Protein AF-A0A934FTD9-F1 (afdb_monomer_lite)

Secondary structure (DSSP, 8-state):
-HHHHHHHTTTSSTT-EEEEETTS--EEEEEEEEEEETTTTEEEEEEEE-SSSS--EEEEEEEEEEETTEEEEEEEE--TT-----SSS-EEEEEPPHHHHHHHHHHHHHHHHHHHSPPPPEEEEEE-HHHHHHHHTTS-EEE--EEEEETTEEETTSTTTS--SSS----EEESSSEEEEEESS-EEEEEEEEEE-SS----EEEEETTTEEEEES---TT-EEEEEEEEEEEE--EEEEESS-EEEEEEEEE-

Sequence (255 aa):
MARLRAALAVVTGEHGAIVERDRETAFGLLITATALDVEARLARGTGVDLRALPLPDVAVEFAADDRGGRTVLVMTRMPAGARTVLGEGGVTVRALERDERAAIDRVVARARELQAAAPMRCELELLDALARRAREEAASLVAIVGLVTLGDRSFPQGRGILATRDGETPTTNWTRDVLLVRPNDPVLARGLWLRGGKVANGPLEVVVNGVHRVSIDAIPAGGAAVVTWASPIDVIEIALATRAGASTQGLFLVK

Radius of gyration: 21.0 Å; chains: 1; bounding box: 46×32×63 Å

Foldseek 3Di:
DVQLCVVCCQQQPPLGKWKDFPDDDQTAKTRDHWDADPPQSKIWDWIWGSNDPPTDIDIWMWHFDQDPNDTDIFTPDDPPPDDGDDDDHGMDIGRDDPVRSVVVVVVNVQLVVVVPDAAFDKDKDAWAQVRQVVCVVVFQWAAAFAWKDKPPDIDHRCDQDADDPDDDQDKDKDAQTKIKGFHPFFDWFFWKKWFFAQQKFAWKWKDFSNHHIDIDRIHHGRIMMIMGGPHIDGTGMIIIGDHGMGITSHMTGTD

pLDDT: mean 77.72, std 15.18, range [31.67, 96.0]

Structure (mmCIF, N/CA/C/O backbone):
data_AF-A0A934FTD9-F1
#
_entry.id   AF-A0A934FTD9-F1
#
loop_
_atom_site.group_PDB
_atom_site.id
_atom_site.type_symbol
_atom_site.label_atom_id
_atom_site.label_alt_id
_atom_site.label_comp_id
_atom_site.label_asym_id
_atom_site.label_entity_id
_atom_site.label_seq_id
_atom_site.pdbx_PDB_ins_code
_atom_site.Cartn_x
_atom_site.Cartn_y
_atom_site.Cartn_z
_atom_site.occupancy
_atom_site.B_iso_or_equiv
_atom_site.auth_seq_id
_atom_site.auth_comp_id
_atom_site.auth_asym_id
_atom_site.auth_atom_id
_atom_site.pdbx_PDB_model_num
ATOM 1 N N . MET A 1 1 ? -15.495 0.242 38.584 1.00 62.62 1 MET A N 1
ATOM 2 C CA . MET A 1 1 ? -16.362 0.610 37.439 1.00 62.62 1 MET A CA 1
ATOM 3 C C . MET A 1 1 ? -15.923 1.893 36.738 1.00 62.62 1 MET A C 1
ATOM 5 O O . MET A 1 1 ? -15.624 1.814 35.557 1.00 62.62 1 MET A O 1
ATOM 9 N N . ALA A 1 2 ? -15.807 3.041 37.422 1.00 69.75 2 ALA A N 1
ATOM 10 C CA . ALA A 1 2 ? -15.409 4.309 36.783 1.00 69.75 2 ALA A CA 1
ATOM 11 C C . ALA A 1 2 ? -14.041 4.257 36.065 1.00 69.75 2 ALA A C 1
ATOM 13 O O . ALA A 1 2 ? -13.943 4.663 34.913 1.00 69.75 2 ALA A O 1
ATOM 14 N N . ARG A 1 3 ? -13.012 3.670 36.700 1.00 67.19 3 ARG A N 1
ATOM 15 C CA . ARG A 1 3 ? -11.669 3.505 36.101 1.00 67.19 3 ARG A CA 1
ATOM 16 C C . ARG A 1 3 ? -11.670 2.656 34.819 1.00 67.19 3 ARG A C 1
ATOM 18 O O . ARG A 1 3 ? -11.026 3.017 33.847 1.00 67.19 3 ARG A O 1
ATOM 25 N N . LEU A 1 4 ? -12.451 1.572 34.798 1.00 65.00 4 LEU A N 1
ATOM 26 C CA . LEU A 1 4 ? -12.573 0.673 33.641 1.00 65.00 4 LEU A CA 1
ATOM 27 C C . LEU A 1 4 ? -13.301 1.344 32.466 1.00 65.00 4 LEU A C 1
ATOM 29 O O . LEU A 1 4 ? -12.876 1.209 31.324 1.00 65.00 4 LEU A O 1
ATOM 33 N N . ARG A 1 5 ? -14.359 2.121 32.745 1.00 70.38 5 ARG A N 1
ATOM 34 C CA . ARG A 1 5 ? -15.029 2.940 31.721 1.00 70.38 5 ARG A CA 1
ATOM 35 C C . ARG A 1 5 ? -14.098 4.005 31.148 1.00 70.38 5 ARG A C 1
ATOM 37 O O . ARG A 1 5 ? -14.081 4.190 29.941 1.00 70.38 5 ARG A O 1
ATOM 44 N N . ALA A 1 6 ? -13.310 4.664 31.998 1.00 72.75 6 ALA A N 1
ATOM 45 C CA . ALA A 1 6 ? -12.344 5.668 31.559 1.00 72.75 6 ALA A CA 1
ATOM 46 C C . ALA A 1 6 ? -11.268 5.077 30.632 1.00 72.75 6 ALA A C 1
ATOM 48 O O . ALA A 1 6 ? -10.884 5.724 29.667 1.00 72.75 6 ALA A O 1
ATOM 49 N N . ALA A 1 7 ? -10.826 3.838 30.874 1.00 70.38 7 ALA A N 1
ATOM 50 C CA . ALA A 1 7 ? -9.878 3.170 29.985 1.00 70.38 7 ALA A CA 1
ATOM 51 C C . ALA A 1 7 ? -10.488 2.820 28.619 1.00 70.38 7 ALA A C 1
ATOM 53 O O . ALA A 1 7 ? -9.848 3.035 27.597 1.00 70.38 7 ALA A O 1
ATOM 54 N N . LEU A 1 8 ? -11.730 2.324 28.578 1.00 74.75 8 LEU A N 1
ATOM 55 C CA . LEU A 1 8 ? -12.406 1.977 27.317 1.00 74.75 8 LEU A CA 1
ATOM 56 C C . LEU A 1 8 ? -12.908 3.206 26.542 1.00 74.75 8 LEU A C 1
ATOM 58 O O . LEU A 1 8 ? -13.140 3.102 25.340 1.00 74.75 8 LEU A O 1
ATOM 62 N N . ALA A 1 9 ? -12.997 4.374 27.188 1.00 77.00 9 ALA A N 1
ATOM 63 C CA . ALA A 1 9 ? -13.435 5.624 26.564 1.00 77.00 9 ALA A CA 1
ATOM 64 C C . ALA A 1 9 ? -12.616 6.003 25.320 1.00 77.00 9 ALA A C 1
ATOM 66 O O . ALA A 1 9 ? -13.158 6.621 24.408 1.00 77.00 9 ALA A O 1
ATOM 67 N N . VAL A 1 10 ? -11.338 5.602 25.256 1.00 78.62 10 VAL A N 1
ATOM 68 C CA . VAL A 1 10 ? -10.475 5.879 24.099 1.00 78.62 10 VAL A CA 1
ATOM 69 C C . VAL A 1 10 ? -10.994 5.215 22.821 1.00 78.62 10 VAL A C 1
ATOM 71 O O . VAL A 1 10 ? -10.953 5.841 21.773 1.00 78.62 10 VAL A O 1
ATOM 74 N N . VAL A 1 11 ? -11.531 3.989 22.896 1.00 80.12 11 VAL A N 1
ATOM 75 C CA . VAL A 1 11 ? -12.017 3.240 21.718 1.00 80.12 11 VAL A CA 1
ATOM 76 C C . VAL A 1 11 ? -13.515 3.404 21.468 1.00 80.12 11 VAL A C 1
ATOM 78 O O . VAL A 1 11 ? -13.977 3.110 20.366 1.00 80.12 11 VAL A O 1
ATOM 81 N N . THR A 1 12 ? -14.271 3.877 22.465 1.00 79.94 12 THR A N 1
ATOM 82 C CA . THR A 1 12 ? -15.717 4.153 22.366 1.00 79.94 12 THR A CA 1
ATOM 83 C C . THR A 1 12 ? -16.029 5.626 22.083 1.00 79.94 12 THR A C 1
ATOM 85 O O . THR A 1 12 ? -17.189 6.027 22.156 1.00 79.94 12 THR A O 1
ATOM 88 N N . GLY A 1 13 ? -15.010 6.456 21.846 1.00 79.31 13 GLY A N 1
ATOM 89 C CA . GLY A 1 13 ? -15.176 7.875 21.538 1.00 79.31 13 GLY A CA 1
ATOM 90 C C . GLY A 1 13 ? -15.863 8.108 20.189 1.00 79.31 13 GLY A C 1
ATOM 91 O O . GLY A 1 13 ? -15.762 7.290 19.277 1.00 79.31 13 GLY A O 1
ATOM 92 N N . GLU A 1 14 ? -16.530 9.256 20.048 1.00 82.12 14 GLU A N 1
ATOM 93 C CA . GLU A 1 14 ? -17.319 9.622 18.858 1.00 82.12 14 GLU A CA 1
ATOM 94 C C . GLU A 1 14 ? -16.496 9.622 17.558 1.00 82.12 14 GLU A C 1
ATOM 96 O O . GLU A 1 14 ? -16.993 9.260 16.493 1.00 82.12 14 GLU A O 1
ATOM 101 N N . HIS A 1 15 ? -15.220 9.997 17.636 1.00 83.06 15 HIS A N 1
ATOM 102 C CA . HIS A 1 15 ? -14.332 10.103 16.475 1.00 83.06 15 HIS A CA 1
ATOM 103 C C . HIS A 1 15 ? -13.542 8.816 16.193 1.00 83.06 15 HIS A C 1
ATOM 105 O O . HIS A 1 15 ? -12.810 8.742 15.204 1.00 83.06 15 HIS A O 1
ATOM 111 N N . GLY A 1 16 ? -13.735 7.771 17.004 1.00 84.00 16 GLY A N 1
ATOM 112 C CA . GLY A 1 16 ? -12.982 6.524 16.918 1.00 84.00 16 GLY A CA 1
ATOM 113 C C . GLY A 1 16 ? -11.556 6.643 17.461 1.00 84.00 16 GLY A C 1
ATOM 114 O O . GLY A 1 16 ? -11.190 7.603 18.143 1.00 84.00 16 GLY A O 1
ATOM 115 N N . ALA A 1 17 ? -10.746 5.633 17.164 1.00 83.94 17 ALA A N 1
ATOM 116 C CA . ALA A 1 17 ? -9.375 5.531 17.650 1.00 83.94 17 ALA A CA 1
ATOM 117 C C . ALA A 1 17 ? -8.463 4.876 16.621 1.00 83.94 17 ALA A C 1
ATOM 119 O O . ALA A 1 17 ? -8.925 4.217 15.693 1.00 83.94 17 ALA A O 1
ATOM 120 N N . ILE A 1 18 ? -7.160 5.025 16.810 1.00 82.50 18 ILE A N 1
ATOM 121 C CA . ILE A 1 18 ? -6.145 4.383 15.990 1.00 82.50 18 ILE A CA 1
ATOM 122 C C . ILE A 1 18 ? -5.200 3.553 16.847 1.00 82.50 18 ILE A C 1
ATOM 124 O O . ILE A 1 18 ? -4.872 3.925 17.975 1.00 82.50 18 ILE A O 1
ATOM 128 N N . VAL A 1 19 ? -4.784 2.411 16.307 1.00 79.06 19 VAL A N 1
ATOM 129 C CA . VAL A 1 19 ? -3.729 1.574 16.875 1.00 79.06 19 VAL A CA 1
ATOM 130 C C . VAL A 1 19 ? -2.447 1.801 16.081 1.00 79.06 19 VAL A C 1
ATOM 132 O O . VAL A 1 19 ? -2.404 1.566 14.870 1.00 79.06 19 VAL A O 1
ATOM 135 N N . GLU A 1 20 ? -1.405 2.238 16.778 1.00 73.00 20 GLU A N 1
ATOM 136 C CA . GLU A 1 20 ? -0.080 2.566 16.246 1.00 73.00 20 GLU A CA 1
ATOM 137 C C . GLU A 1 20 ? 0.974 1.661 16.903 1.00 73.00 20 GLU A C 1
ATOM 139 O O . GLU A 1 20 ? 0.867 1.351 18.088 1.00 73.00 20 GLU A O 1
ATOM 144 N N . ARG A 1 21 ? 2.006 1.236 16.163 1.00 63.03 21 ARG A N 1
ATOM 145 C CA . ARG A 1 21 ? 3.180 0.526 16.710 1.00 63.03 21 ARG A CA 1
ATOM 146 C C . ARG A 1 21 ? 4.380 1.484 16.721 1.00 63.03 21 ARG A C 1
ATOM 148 O O . ARG A 1 21 ? 4.505 2.278 15.798 1.00 63.03 21 ARG A O 1
ATOM 155 N N . ASP A 1 22 ? 5.199 1.429 17.772 1.00 52.28 22 ASP A N 1
ATOM 156 C CA . ASP A 1 22 ? 6.232 2.392 18.186 1.00 52.28 22 ASP A CA 1
ATOM 157 C C . ASP A 1 22 ? 6.820 3.281 17.068 1.00 52.28 22 ASP A C 1
ATOM 159 O O . ASP A 1 22 ? 7.492 2.821 16.150 1.00 52.28 22 ASP A O 1
ATOM 163 N N . ARG A 1 23 ? 6.608 4.592 17.251 1.00 42.78 23 ARG A N 1
ATOM 164 C CA . ARG A 1 23 ? 7.376 5.763 16.777 1.00 42.78 23 ARG A CA 1
ATOM 165 C C . ARG A 1 23 ? 7.587 6.035 15.286 1.00 42.78 23 ARG A C 1
ATOM 167 O O . ARG A 1 23 ? 8.107 7.105 14.985 1.00 42.78 23 ARG A O 1
ATOM 174 N N . GLU A 1 24 ? 7.118 5.212 14.360 1.00 43.06 24 GLU A N 1
ATOM 175 C CA . GLU A 1 24 ? 7.257 5.520 12.929 1.00 43.06 24 GLU A CA 1
ATOM 176 C C . GLU A 1 24 ? 5.967 5.250 12.155 1.00 43.06 24 GLU A C 1
ATOM 178 O O . GLU A 1 24 ? 5.837 4.197 11.543 1.00 43.06 24 GLU A O 1
ATOM 183 N N . THR A 1 25 ? 5.018 6.200 12.226 1.00 43.88 25 THR A N 1
ATOM 184 C CA . THR A 1 25 ? 3.995 6.583 11.210 1.00 43.88 25 THR A CA 1
ATOM 185 C C . THR A 1 25 ? 3.244 5.499 10.411 1.00 43.88 25 THR A C 1
ATOM 187 O O . THR A 1 25 ? 2.525 5.814 9.463 1.00 43.88 25 THR A O 1
ATOM 190 N N . ALA A 1 26 ? 3.334 4.226 10.777 1.00 49.72 26 ALA A N 1
ATOM 191 C CA . ALA A 1 26 ? 2.621 3.134 10.145 1.00 49.72 26 ALA A CA 1
ATOM 192 C C . ALA A 1 26 ? 1.280 2.973 10.858 1.00 49.72 26 ALA A C 1
ATOM 194 O O . ALA A 1 26 ? 1.178 2.319 11.899 1.00 49.72 26 ALA A O 1
ATOM 195 N N . PHE A 1 27 ? 0.248 3.604 10.304 1.00 56.47 27 PHE A N 1
ATOM 196 C CA . PHE A 1 27 ? -1.124 3.402 10.748 1.00 56.47 27 PHE A CA 1
ATOM 197 C C . PHE A 1 27 ? -1.461 1.905 10.720 1.00 56.47 27 PHE A C 1
ATOM 199 O O . PHE A 1 27 ? -1.413 1.266 9.667 1.00 56.47 27 PHE A O 1
ATOM 206 N N . GLY A 1 28 ? -1.754 1.337 11.892 1.00 72.25 28 GLY A N 1
ATOM 207 C CA . GLY A 1 28 ? -2.013 -0.091 12.038 1.00 72.25 28 GLY A CA 1
ATOM 208 C C . GLY A 1 28 ? -3.479 -0.422 11.804 1.00 72.25 28 GLY A C 1
ATOM 209 O O . GLY A 1 28 ? -3.826 -1.197 10.919 1.00 72.25 28 GLY A O 1
ATOM 210 N N . LEU A 1 29 ? -4.356 0.171 12.607 1.00 80.25 29 LEU A N 1
ATOM 211 C CA . LEU A 1 29 ? -5.776 -0.162 12.610 1.00 80.25 29 LEU A CA 1
ATOM 212 C C . LEU A 1 29 ? -6.598 1.061 13.001 1.00 80.25 29 LEU A C 1
ATOM 214 O O . LEU A 1 29 ? -6.423 1.589 14.098 1.00 80.25 29 LEU A O 1
ATOM 218 N N . LEU A 1 30 ? -7.506 1.480 12.122 1.00 86.56 30 LEU A N 1
ATOM 219 C CA . LEU A 1 30 ? -8.531 2.471 12.439 1.00 86.56 30 LEU A CA 1
ATOM 220 C C . LEU A 1 30 ? -9.723 1.767 13.084 1.00 86.56 30 LEU A C 1
ATOM 222 O O . LEU A 1 30 ? -10.347 0.916 12.464 1.00 86.56 30 LEU A O 1
ATOM 226 N N . ILE A 1 31 ? -10.079 2.147 14.300 1.00 86.56 31 ILE A N 1
ATOM 227 C CA . ILE A 1 31 ? -11.266 1.678 15.011 1.00 86.56 31 ILE A CA 1
ATOM 228 C C . ILE A 1 31 ? -12.416 2.622 14.658 1.00 86.56 31 ILE A C 1
ATOM 230 O O . ILE A 1 31 ? -12.380 3.805 14.998 1.00 86.56 31 ILE A O 1
ATOM 234 N N . THR A 1 32 ? -13.427 2.108 13.956 1.00 79.62 32 THR A N 1
ATOM 235 C CA . THR A 1 32 ? -14.502 2.927 13.374 1.00 79.62 32 THR A CA 1
ATOM 236 C C . THR A 1 32 ? -15.758 2.957 14.229 1.00 79.62 32 THR A C 1
ATOM 238 O O . THR A 1 32 ? -16.445 3.976 14.251 1.00 79.62 32 THR A O 1
ATOM 241 N N . ALA A 1 33 ? -16.049 1.865 14.936 1.00 76.50 33 ALA A N 1
ATOM 242 C CA . ALA A 1 33 ? -17.198 1.757 15.823 1.00 76.50 33 ALA A CA 1
ATOM 243 C C . ALA A 1 33 ? -16.923 0.726 16.917 1.00 76.50 33 ALA A C 1
ATOM 245 O O . ALA A 1 33 ? -16.455 -0.372 16.619 1.00 76.50 33 ALA A O 1
ATOM 246 N N . THR A 1 34 ? -17.260 1.045 18.167 1.00 79.00 34 THR A N 1
ATOM 247 C CA . THR A 1 34 ? -17.294 0.065 19.257 1.00 79.00 34 THR A CA 1
ATOM 248 C C . THR A 1 34 ? -18.484 0.311 20.181 1.00 79.00 34 THR A C 1
ATOM 250 O O . THR A 1 34 ? -18.904 1.446 20.397 1.00 79.00 34 THR A O 1
ATOM 253 N N . ALA A 1 35 ? -19.035 -0.769 20.728 1.00 84.00 35 ALA A N 1
ATOM 254 C CA . ALA A 1 35 ? -20.062 -0.756 21.757 1.00 84.00 35 ALA A CA 1
ATOM 255 C C . ALA A 1 35 ? -19.481 -1.297 23.067 1.00 84.00 35 ALA A C 1
ATOM 257 O O . ALA A 1 35 ? -18.757 -2.296 23.069 1.00 84.00 35 ALA A O 1
ATOM 258 N N . LEU A 1 36 ? -19.809 -0.632 24.176 1.00 82.25 36 LEU A N 1
ATOM 259 C CA . LEU A 1 36 ? -19.355 -1.005 25.511 1.00 82.25 36 LEU A CA 1
ATOM 260 C C . LEU A 1 36 ? -20.285 -2.055 26.127 1.00 82.25 36 LEU A C 1
ATOM 262 O O . LEU A 1 36 ? -21.451 -1.779 26.403 1.00 82.25 36 LEU A O 1
ATOM 266 N N . ASP A 1 37 ? -19.731 -3.220 26.430 1.00 82.50 37 ASP A N 1
ATOM 267 C CA . ASP A 1 37 ? -20.336 -4.236 27.280 1.00 82.50 37 ASP A CA 1
ATOM 268 C C . ASP A 1 37 ? -19.842 -4.027 28.718 1.00 82.50 37 ASP A C 1
ATOM 270 O O . ASP A 1 37 ? -18.729 -4.398 29.108 1.00 82.50 37 ASP A O 1
ATOM 274 N N . VAL A 1 38 ? -20.673 -3.346 29.505 1.00 73.06 38 VAL A N 1
ATOM 275 C CA . VAL A 1 38 ? -20.349 -2.942 30.877 1.00 73.06 38 VAL A CA 1
ATOM 276 C C . VAL A 1 38 ? -20.248 -4.150 31.811 1.00 73.06 38 VAL A C 1
ATOM 278 O O . VAL A 1 38 ? -19.438 -4.117 32.740 1.00 73.06 38 VAL A O 1
ATOM 281 N N . GLU A 1 39 ? -21.048 -5.191 31.576 1.00 77.81 39 GLU A N 1
ATOM 282 C CA . GLU A 1 39 ? -21.077 -6.396 32.410 1.00 77.81 39 GLU A CA 1
ATOM 283 C C . GLU A 1 39 ? -19.838 -7.254 32.160 1.00 77.81 39 GLU A C 1
ATOM 285 O O . GLU A 1 39 ? -19.164 -7.655 33.111 1.00 77.81 39 GLU A O 1
ATOM 290 N N . ALA A 1 40 ? -19.468 -7.440 30.889 1.00 75.75 40 ALA A N 1
ATOM 291 C CA . ALA A 1 40 ? -18.278 -8.198 30.513 1.00 75.75 40 ALA A CA 1
ATOM 292 C C . ALA A 1 40 ? -16.967 -7.400 30.642 1.00 75.75 40 ALA A C 1
ATOM 294 O O . ALA A 1 40 ? -15.891 -7.990 30.579 1.00 75.75 40 ALA A O 1
ATOM 295 N N . ARG A 1 41 ? -17.034 -6.073 30.841 1.00 75.94 41 ARG A N 1
ATOM 296 C CA . ARG A 1 41 ? -15.877 -5.147 30.817 1.00 75.94 41 ARG A CA 1
ATOM 297 C C . ARG A 1 41 ? -15.138 -5.160 29.473 1.00 75.94 41 ARG A C 1
ATOM 299 O O . ARG A 1 41 ? -13.909 -5.056 29.428 1.00 75.94 41 ARG A O 1
ATOM 306 N N . LEU A 1 42 ? -15.900 -5.278 28.388 1.00 80.00 42 LEU A N 1
ATOM 307 C CA . LEU A 1 42 ? -15.390 -5.373 27.022 1.00 80.00 42 LEU A CA 1
ATOM 308 C C . LEU A 1 42 ? -15.912 -4.219 26.164 1.00 80.00 42 LEU A C 1
ATOM 310 O O . LEU A 1 42 ? -16.996 -3.700 26.404 1.00 80.00 42 LEU A O 1
ATOM 314 N N . ALA A 1 43 ? -15.175 -3.856 25.121 1.00 81.75 43 ALA A N 1
ATOM 315 C CA . ALA A 1 43 ? -15.685 -3.081 23.998 1.00 81.75 43 ALA A CA 1
ATOM 316 C C . ALA A 1 43 ? -15.520 -3.896 22.713 1.00 81.75 43 ALA A C 1
ATOM 318 O O . ALA A 1 43 ? -14.433 -4.401 22.434 1.00 81.75 43 ALA A O 1
ATOM 319 N N . ARG A 1 44 ? -16.594 -4.039 21.935 1.00 85.25 44 ARG A N 1
ATOM 320 C CA . ARG A 1 44 ? -16.608 -4.813 20.683 1.00 85.25 44 ARG A CA 1
ATOM 321 C C . ARG A 1 44 ? -17.044 -3.948 19.523 1.00 85.25 44 ARG A C 1
ATOM 323 O O . ARG A 1 44 ? -17.935 -3.120 19.682 1.00 85.25 44 ARG A O 1
ATOM 330 N N . GLY A 1 45 ? -16.484 -4.188 18.349 1.00 85.62 45 GLY A N 1
ATOM 331 C CA . GLY A 1 45 ? -16.977 -3.555 17.138 1.00 85.62 45 GLY A CA 1
ATOM 332 C C . GLY A 1 45 ? -16.119 -3.851 15.926 1.00 85.62 45 GLY A C 1
ATOM 333 O O . GLY A 1 45 ? -15.664 -4.982 15.744 1.00 85.62 45 GLY A O 1
ATOM 334 N N . THR A 1 46 ? -15.916 -2.836 15.095 1.00 86.50 46 THR A N 1
ATOM 335 C CA . THR A 1 46 ? -15.231 -2.964 13.810 1.00 86.50 46 THR A CA 1
ATOM 336 C C . THR A 1 46 ? -14.137 -1.923 13.645 1.00 86.50 46 THR A C 1
ATOM 338 O O . THR A 1 46 ? -14.181 -0.830 14.215 1.00 86.50 46 THR A O 1
ATOM 341 N N . GLY A 1 47 ? -13.163 -2.264 12.816 1.00 86.81 47 GLY A N 1
ATOM 342 C CA . GLY A 1 47 ? -12.144 -1.353 12.338 1.00 86.81 47 GLY A CA 1
ATOM 343 C C . GLY A 1 47 ? -11.720 -1.675 10.913 1.00 86.81 47 GLY A C 1
ATOM 344 O O . GLY A 1 47 ? -12.212 -2.622 10.305 1.00 86.81 47 GLY A O 1
ATOM 345 N N . VAL A 1 48 ? -10.790 -0.881 10.400 1.00 85.94 48 VAL A N 1
ATOM 346 C CA . VAL A 1 48 ? -10.190 -1.020 9.075 1.00 85.94 48 VAL A CA 1
ATOM 347 C C . VAL A 1 48 ? -8.689 -1.188 9.252 1.00 85.94 48 VAL A C 1
ATOM 349 O O . VAL A 1 48 ? -8.034 -0.326 9.844 1.00 85.94 48 VAL A O 1
ATOM 352 N N . ASP A 1 49 ? -8.137 -2.295 8.759 1.00 82.25 49 ASP A N 1
ATOM 353 C CA . ASP A 1 49 ? -6.689 -2.500 8.770 1.00 82.25 49 ASP A CA 1
ATOM 354 C C . ASP A 1 49 ? -6.048 -1.609 7.704 1.00 82.25 49 ASP A C 1
ATOM 356 O O . ASP A 1 49 ? -6.317 -1.747 6.511 1.00 82.25 49 ASP A O 1
ATOM 360 N N . LEU A 1 50 ? -5.214 -0.671 8.145 1.00 79.38 50 LEU A N 1
ATOM 361 C CA . LEU A 1 50 ? -4.582 0.304 7.264 1.00 79.38 50 LEU A CA 1
ATOM 362 C C . LEU A 1 50 ? -3.224 -0.186 6.747 1.00 79.38 50 LEU A C 1
ATOM 364 O O . LEU A 1 50 ? -2.561 0.560 6.033 1.00 79.38 50 LEU A O 1
ATOM 368 N N . ARG A 1 51 ? -2.783 -1.412 7.069 1.00 73.06 51 ARG A N 1
ATOM 369 C CA . ARG A 1 51 ? -1.424 -1.924 6.774 1.00 73.06 51 ARG A CA 1
ATOM 370 C C . ARG A 1 51 ? -1.234 -2.538 5.391 1.00 73.06 51 ARG A C 1
ATOM 372 O O . ARG A 1 51 ? -0.090 -2.698 4.979 1.00 73.06 51 ARG A O 1
ATOM 379 N N . ALA A 1 52 ? -2.309 -2.839 4.670 1.00 67.19 52 ALA A N 1
ATOM 380 C CA . ALA A 1 52 ? -2.235 -3.316 3.290 1.00 67.19 52 ALA A CA 1
ATOM 381 C C . ALA A 1 52 ? -3.503 -2.947 2.515 1.00 67.19 52 ALA A C 1
ATOM 383 O O . ALA A 1 52 ? -4.581 -2.862 3.105 1.00 67.19 52 ALA A O 1
ATOM 384 N N . LEU A 1 53 ? -3.380 -2.750 1.200 1.00 77.75 53 LEU A N 1
ATOM 385 C CA . LEU A 1 53 ? -4.521 -2.685 0.288 1.00 77.75 53 LEU A CA 1
ATOM 386 C C . LEU A 1 53 ? -4.762 -4.065 -0.370 1.00 77.75 53 LEU A C 1
ATOM 388 O O . LEU A 1 53 ? -3.798 -4.726 -0.763 1.00 77.75 53 LEU A O 1
ATOM 392 N N . PRO A 1 54 ? -6.022 -4.513 -0.552 1.00 77.50 54 PRO A N 1
ATOM 393 C CA . PRO A 1 54 ? -7.271 -3.832 -0.202 1.00 77.50 54 PRO A CA 1
ATOM 394 C C . PRO A 1 54 ? -7.484 -3.715 1.311 1.00 77.50 54 PRO A C 1
ATOM 396 O O . PRO A 1 54 ? -6.990 -4.565 2.034 1.00 77.50 54 PRO A O 1
ATOM 399 N N . LEU A 1 55 ? -8.201 -2.680 1.772 1.00 82.75 55 LEU A N 1
ATOM 400 C CA . LEU A 1 55 ? -8.368 -2.359 3.201 1.00 82.75 55 LEU A CA 1
ATOM 401 C C . LEU A 1 55 ? -9.413 -3.291 3.839 1.00 82.75 55 LEU A C 1
ATOM 403 O O . LEU A 1 55 ? -10.610 -3.043 3.657 1.00 82.75 55 LEU A O 1
ATOM 407 N N . PRO A 1 56 ? -9.029 -4.351 4.572 1.00 79.44 56 PRO A N 1
ATOM 408 C CA . PRO A 1 56 ? -10.006 -5.280 5.106 1.00 79.44 56 PRO A CA 1
ATOM 409 C C . PRO A 1 56 ? -10.718 -4.677 6.322 1.00 79.44 56 PRO A C 1
ATOM 411 O O . PRO A 1 56 ? -10.099 -4.075 7.207 1.00 79.44 56 PRO A O 1
ATOM 414 N N . ASP A 1 57 ? -12.027 -4.906 6.384 1.00 83.81 57 ASP A N 1
ATOM 415 C CA . ASP A 1 57 ? -12.801 -4.712 7.604 1.00 83.81 57 ASP A CA 1
ATOM 416 C C . ASP A 1 57 ? -12.444 -5.817 8.607 1.00 83.81 57 ASP A C 1
ATOM 418 O O . ASP A 1 57 ? -12.401 -7.005 8.273 1.00 83.81 57 ASP A O 1
ATOM 422 N N . VAL A 1 58 ? -12.179 -5.430 9.852 1.00 80.94 58 VAL A N 1
ATOM 423 C CA . VAL A 1 58 ? -11.777 -6.349 10.918 1.00 80.94 58 VAL A CA 1
ATOM 424 C C . VAL A 1 58 ? -12.678 -6.197 12.133 1.00 80.94 58 VAL A C 1
ATOM 426 O O . VAL A 1 58 ? -13.027 -5.091 12.542 1.00 80.94 58 VAL A O 1
ATOM 429 N N . ALA A 1 59 ? -13.046 -7.324 12.736 1.00 81.38 59 ALA A N 1
ATOM 430 C CA . ALA A 1 59 ? -13.697 -7.322 14.037 1.00 81.38 59 ALA A CA 1
ATOM 431 C C . ALA A 1 59 ? -12.660 -7.013 15.121 1.00 81.38 59 ALA A C 1
ATOM 433 O O . ALA A 1 59 ? -11.589 -7.623 15.144 1.00 81.38 59 ALA A O 1
ATOM 434 N N . VAL A 1 60 ? -13.002 -6.105 16.031 1.00 78.50 60 VAL A N 1
ATOM 435 C CA . VAL A 1 60 ? -12.148 -5.719 17.156 1.00 78.50 60 VAL A CA 1
ATOM 436 C C . VAL A 1 60 ? -12.844 -6.019 18.474 1.00 78.50 60 VAL A C 1
ATOM 438 O O . VAL A 1 60 ? -14.056 -5.845 18.618 1.00 78.50 60 VAL A O 1
ATOM 441 N N . GLU A 1 61 ? -12.062 -6.471 19.445 1.00 81.31 61 GLU A N 1
ATOM 442 C CA . GLU A 1 61 ? -12.499 -6.651 20.823 1.00 81.31 61 GLU A CA 1
ATOM 443 C C . GLU A 1 61 ? -11.394 -6.153 21.753 1.00 81.31 61 GLU A C 1
ATOM 445 O O . GLU A 1 61 ? -10.227 -6.520 21.595 1.00 81.31 61 GLU A O 1
ATOM 450 N N . PHE A 1 62 ? -11.781 -5.308 22.703 1.00 77.50 62 PHE A N 1
ATOM 451 C CA . PHE A 1 62 ? -10.922 -4.755 23.736 1.00 77.50 62 PHE A CA 1
ATOM 452 C C . PHE A 1 62 ? -11.454 -5.158 25.104 1.00 77.50 62 PHE A C 1
ATOM 454 O O . PHE A 1 62 ? -12.638 -4.988 25.382 1.00 77.50 62 PHE A O 1
ATOM 461 N N . ALA A 1 63 ? -10.575 -5.632 25.975 1.00 76.44 63 ALA A N 1
ATOM 462 C CA . ALA A 1 63 ? -10.858 -5.848 27.384 1.00 76.44 63 ALA A CA 1
ATOM 463 C C . ALA A 1 63 ? -10.095 -4.831 28.229 1.00 76.44 63 ALA A C 1
ATOM 465 O O . ALA A 1 63 ? -8.944 -4.512 27.927 1.00 76.44 63 ALA A O 1
ATOM 466 N N . ALA A 1 64 ? -10.716 -4.342 29.299 1.00 71.69 64 ALA A N 1
ATOM 467 C CA . ALA A 1 64 ? -10.008 -3.584 30.322 1.00 71.69 64 ALA A CA 1
ATOM 468 C C . ALA A 1 64 ? -9.599 -4.521 31.466 1.00 71.69 64 ALA A C 1
ATOM 470 O O . ALA A 1 64 ? -10.456 -5.095 32.140 1.00 71.69 64 ALA A O 1
ATOM 471 N N . ASP A 1 65 ? -8.295 -4.651 31.689 1.00 70.50 65 ASP A N 1
ATOM 472 C CA . ASP A 1 65 ? -7.703 -5.442 32.772 1.00 70.50 65 ASP A CA 1
ATOM 473 C C . ASP A 1 65 ? -7.060 -4.512 33.814 1.00 70.50 65 ASP A C 1
ATOM 475 O O . ASP A 1 65 ? -6.582 -3.432 33.465 1.00 70.50 65 ASP A O 1
ATOM 479 N N . ASP A 1 66 ? -7.051 -4.897 35.090 1.00 67.88 66 ASP A N 1
ATOM 480 C CA . ASP A 1 66 ? -6.382 -4.146 36.161 1.00 67.88 66 ASP A CA 1
ATOM 481 C C . ASP A 1 66 ? -5.133 -4.907 36.604 1.00 67.88 66 ASP A C 1
ATOM 483 O O . ASP A 1 66 ? -5.211 -5.937 37.274 1.00 67.88 66 ASP A O 1
ATOM 487 N N . ARG A 1 67 ? -3.962 -4.397 36.214 1.00 67.50 67 ARG A N 1
ATOM 488 C CA . ARG A 1 67 ? -2.668 -5.005 36.531 1.00 67.50 67 ARG A CA 1
ATOM 489 C C . ARG A 1 67 ? -1.883 -4.076 37.436 1.00 67.50 67 ARG A C 1
ATOM 491 O O . ARG A 1 67 ? -1.372 -3.047 36.997 1.00 67.50 67 ARG A O 1
ATOM 498 N N . GLY A 1 68 ? -1.798 -4.434 38.716 1.00 57.06 68 GLY A N 1
ATOM 499 C CA . GLY A 1 68 ? -1.044 -3.659 39.704 1.00 57.06 68 GLY A CA 1
ATOM 500 C C . GLY A 1 68 ? -1.558 -2.225 39.892 1.00 57.06 68 GLY A C 1
ATOM 501 O O . GLY A 1 68 ? -0.760 -1.327 40.146 1.00 57.06 68 GLY A O 1
ATOM 502 N N . GLY A 1 69 ? -2.867 -1.988 39.726 1.00 54.59 69 GLY A N 1
ATOM 503 C CA . GLY A 1 69 ? -3.495 -0.669 39.870 1.00 54.59 69 GLY A CA 1
ATOM 504 C C . GLY A 1 69 ? -3.475 0.193 38.604 1.00 54.59 69 GLY A C 1
ATOM 505 O O . GLY A 1 69 ? -3.901 1.350 38.651 1.00 54.59 69 GLY A O 1
ATOM 506 N N . ARG A 1 70 ? -2.987 -0.343 37.477 1.00 51.34 70 ARG A N 1
ATOM 507 C CA . ARG A 1 70 ? -3.033 0.296 36.156 1.00 51.34 70 ARG A CA 1
ATOM 508 C C . ARG A 1 70 ? -4.049 -0.428 35.284 1.00 51.34 70 ARG A C 1
ATOM 510 O O . ARG A 1 70 ? -3.962 -1.640 35.103 1.00 51.34 70 ARG A O 1
ATOM 517 N N . THR A 1 71 ? -4.986 0.324 34.712 1.00 54.81 71 THR A N 1
ATOM 518 C CA . THR A 1 71 ? -5.916 -0.237 33.732 1.00 54.81 71 THR A CA 1
ATOM 519 C C . THR A 1 71 ? -5.222 -0.377 32.380 1.00 54.81 71 THR A C 1
ATOM 521 O O . THR A 1 71 ? -4.721 0.607 31.840 1.00 54.81 71 THR A O 1
ATOM 524 N N . VAL A 1 72 ? -5.183 -1.596 31.850 1.00 61.97 72 VAL A N 1
ATOM 525 C CA . VAL A 1 72 ? -4.567 -1.946 30.565 1.00 61.97 72 VAL A CA 1
ATOM 526 C C . VAL A 1 72 ? -5.666 -2.337 29.583 1.00 61.97 72 VAL A C 1
ATOM 528 O O . VAL A 1 72 ? -6.570 -3.094 29.933 1.00 61.97 72 VAL A O 1
ATOM 531 N N . LEU A 1 73 ? -5.580 -1.832 28.352 1.00 63.91 73 LEU A N 1
ATOM 532 C CA . LEU A 1 73 ? -6.417 -2.281 27.242 1.00 63.91 73 LEU A CA 1
ATOM 533 C C . LEU A 1 73 ? -5.761 -3.479 26.567 1.00 63.91 73 LEU A C 1
ATOM 535 O O . LEU A 1 73 ? -4.625 -3.395 26.103 1.00 63.91 73 LEU A O 1
ATOM 539 N N . VAL A 1 74 ? -6.485 -4.588 26.503 1.00 64.88 74 VAL A N 1
ATOM 540 C CA . VAL A 1 74 ? -6.038 -5.811 25.842 1.00 64.88 74 VAL A CA 1
ATOM 541 C C . VAL A 1 74 ? -6.883 -6.013 24.599 1.00 64.88 74 VAL A C 1
ATOM 543 O O . VAL A 1 74 ? -8.091 -6.200 24.708 1.00 64.88 74 VAL A O 1
ATOM 546 N N . MET A 1 75 ? -6.262 -5.986 23.422 1.00 67.12 75 MET A N 1
ATOM 547 C CA . MET A 1 75 ? -6.937 -6.366 22.184 1.00 67.12 75 MET A CA 1
ATOM 548 C C . MET A 1 75 ? -6.946 -7.897 22.077 1.00 67.12 75 MET A C 1
ATOM 550 O O . MET A 1 75 ? -5.893 -8.519 21.935 1.00 67.12 75 MET A O 1
ATOM 554 N N . THR A 1 76 ? -8.120 -8.512 22.197 1.00 56.72 76 THR A N 1
ATOM 555 C CA . THR A 1 76 ? -8.284 -9.973 22.343 1.00 56.72 76 THR A CA 1
ATOM 556 C C . THR A 1 76 ? -8.602 -10.684 21.030 1.00 56.72 76 THR A C 1
ATOM 558 O O . THR A 1 76 ? -8.419 -11.897 20.932 1.00 56.72 76 THR A O 1
ATOM 561 N N . ARG A 1 77 ? -9.016 -9.945 19.991 1.00 53.03 77 ARG A N 1
ATOM 562 C CA . ARG A 1 77 ? -9.262 -10.479 18.646 1.00 53.03 77 ARG A CA 1
ATOM 563 C C . ARG A 1 77 ? -8.559 -9.630 17.591 1.00 53.03 77 ARG A C 1
ATOM 565 O O . ARG A 1 77 ? -8.795 -8.431 17.498 1.00 53.03 77 ARG A O 1
ATOM 572 N N . MET A 1 78 ? -7.706 -10.278 16.801 1.00 54.62 78 MET A N 1
ATOM 573 C CA . MET A 1 78 ? -7.034 -9.708 15.633 1.00 54.62 78 MET A CA 1
ATOM 574 C C . MET A 1 78 ? -7.398 -10.493 14.360 1.00 54.62 78 MET A C 1
ATOM 576 O O . MET A 1 78 ? -7.801 -11.656 14.472 1.00 54.62 78 MET A O 1
ATOM 580 N N . PRO A 1 79 ? -7.249 -9.910 13.151 1.00 43.59 79 PRO A N 1
ATOM 581 C CA . PRO A 1 79 ? -7.311 -10.674 11.904 1.00 43.59 79 PRO A CA 1
ATOM 582 C C . PRO A 1 79 ? -6.324 -11.853 11.920 1.00 43.59 79 PRO A C 1
ATOM 584 O O . PRO A 1 79 ? -5.272 -11.798 12.567 1.00 43.59 79 PRO A O 1
ATOM 587 N N . ALA A 1 80 ? -6.669 -12.930 11.208 1.00 35.94 80 ALA A N 1
ATOM 588 C CA . ALA A 1 80 ? -5.846 -14.135 11.126 1.00 35.94 80 ALA A CA 1
ATOM 589 C C . ALA A 1 80 ? -4.409 -13.785 10.688 1.00 35.94 80 ALA A C 1
ATOM 591 O O . ALA A 1 80 ? -4.208 -13.196 9.631 1.00 35.94 80 ALA A O 1
ATOM 592 N N . GLY A 1 81 ? -3.419 -14.131 11.519 1.00 35.47 81 GLY A N 1
ATOM 593 C CA . GLY A 1 81 ? -1.995 -13.865 11.271 1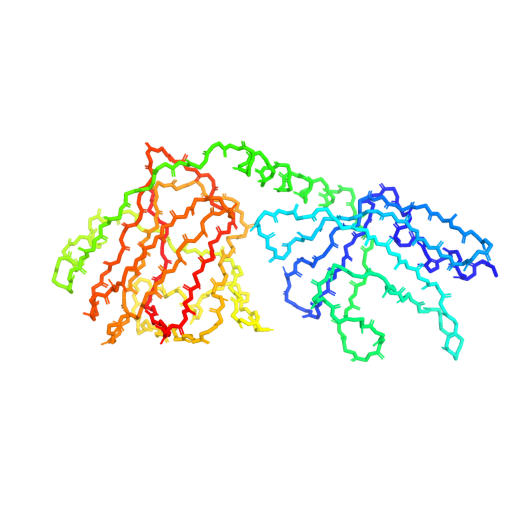.00 35.47 81 GLY A CA 1
ATOM 594 C C . GLY A 1 81 ? -1.369 -12.759 12.126 1.00 35.47 81 GLY A C 1
ATOM 595 O O . GLY A 1 81 ? -0.145 -12.650 12.158 1.00 35.47 81 GLY A O 1
ATOM 596 N N . ALA A 1 82 ? -2.150 -11.979 12.873 1.00 33.91 82 ALA A N 1
ATOM 597 C CA . ALA A 1 82 ? -1.589 -10.995 13.790 1.00 33.91 82 ALA A CA 1
ATOM 598 C C . ALA A 1 82 ? -1.498 -11.546 15.224 1.00 33.91 82 ALA A C 1
ATOM 600 O O . ALA A 1 82 ? -2.459 -12.084 15.774 1.00 33.91 82 ALA A O 1
ATOM 601 N N . ARG A 1 83 ? -0.296 -11.464 15.812 1.00 32.31 83 ARG A N 1
ATOM 602 C CA . ARG A 1 83 ? -0.027 -11.938 17.175 1.00 32.31 83 ARG A CA 1
ATOM 603 C C . ARG A 1 83 ? -0.761 -11.059 18.184 1.00 32.31 83 ARG A C 1
ATOM 605 O O . ARG A 1 83 ? -0.666 -9.838 18.118 1.00 32.31 83 ARG A O 1
ATOM 612 N N . THR A 1 84 ? -1.427 -11.692 19.144 1.00 31.67 84 THR A N 1
ATOM 613 C CA . THR A 1 84 ? -1.961 -11.053 20.348 1.00 31.67 84 THR A CA 1
ATOM 614 C C . THR A 1 84 ? -0.817 -10.346 21.076 1.00 31.67 84 THR A C 1
ATOM 616 O O . THR A 1 84 ? 0.074 -11.012 21.601 1.00 31.67 84 THR A O 1
ATOM 619 N N . VAL A 1 85 ? -0.799 -9.011 21.093 1.00 35.69 85 VAL A N 1
ATOM 620 C CA . VAL A 1 85 ? 0.205 -8.259 21.860 1.00 35.69 85 VAL A CA 1
ATOM 621 C C . VAL A 1 85 ? -0.429 -7.808 23.169 1.00 35.69 85 VAL A C 1
ATOM 623 O O . VAL A 1 85 ? -1.084 -6.773 23.255 1.00 35.69 85 VAL A O 1
ATOM 626 N N . LEU A 1 86 ? -0.242 -8.637 24.193 1.00 35.31 86 LEU A N 1
ATOM 627 C CA . LEU A 1 86 ? -0.252 -8.198 25.582 1.00 35.31 86 LEU A CA 1
ATOM 628 C C . LEU A 1 86 ? 1.084 -7.509 25.874 1.00 35.31 86 LEU A C 1
ATOM 630 O O . LEU A 1 86 ? 2.117 -7.932 25.363 1.00 35.31 86 LEU A O 1
ATOM 634 N N . GLY A 1 87 ? 1.035 -6.434 26.661 1.00 37.16 87 GLY A N 1
ATOM 635 C CA . GLY A 1 87 ? 2.152 -5.525 26.900 1.00 37.16 87 GLY A CA 1
ATOM 636 C C . GLY A 1 87 ? 3.490 -6.197 27.216 1.00 37.16 87 GLY A C 1
ATOM 637 O O . GLY A 1 87 ? 3.629 -6.852 28.237 1.00 37.16 87 GLY A O 1
ATOM 638 N N . GLU A 1 88 ? 4.449 -5.967 26.327 1.00 32.34 88 GLU A N 1
ATOM 639 C CA . GLU A 1 88 ? 5.819 -5.495 26.560 1.00 32.34 88 GLU A CA 1
ATOM 640 C C . GLU A 1 88 ? 6.389 -5.217 25.157 1.00 32.34 88 GLU A C 1
ATOM 642 O O . GLU A 1 88 ? 6.798 -6.128 24.444 1.00 32.34 88 GLU A O 1
ATOM 647 N N . GLY A 1 89 ? 6.297 -3.961 24.702 1.00 42.59 89 GLY A N 1
ATOM 648 C CA . GLY A 1 89 ? 6.796 -3.538 23.386 1.00 42.59 89 GLY A CA 1
ATOM 649 C C . GLY A 1 89 ? 5.770 -2.810 22.512 1.00 42.59 89 GLY A C 1
ATOM 650 O O . GLY A 1 89 ? 5.189 -3.393 21.600 1.00 42.59 89 GLY A O 1
ATOM 651 N N . GLY A 1 90 ? 5.600 -1.511 22.761 1.00 54.44 90 GLY A N 1
ATOM 652 C CA . GLY A 1 90 ? 5.476 -0.550 21.668 1.00 54.44 90 GLY A CA 1
ATOM 653 C C . GLY A 1 90 ? 4.207 -0.515 20.827 1.00 54.44 90 GLY A C 1
ATOM 654 O O . GLY A 1 90 ? 4.314 -0.399 19.613 1.00 54.44 90 GLY A O 1
ATOM 655 N N . VAL A 1 91 ? 3.013 -0.611 21.414 1.00 62.69 91 VAL A N 1
ATOM 656 C CA . VAL A 1 91 ? 1.749 -0.338 20.704 1.00 62.69 91 VAL A CA 1
ATOM 657 C C . VAL A 1 91 ? 0.939 0.681 21.498 1.00 62.69 91 VAL A C 1
ATOM 659 O O . VAL A 1 91 ? 0.750 0.512 22.702 1.00 62.69 91 VAL A O 1
ATOM 662 N N . THR A 1 92 ? 0.460 1.729 20.829 1.00 69.81 92 THR A N 1
ATOM 663 C CA . THR A 1 92 ? -0.349 2.802 21.419 1.00 69.81 92 THR A CA 1
ATOM 664 C C . THR A 1 92 ? -1.730 2.815 20.779 1.00 69.81 92 THR A C 1
ATOM 666 O O . THR A 1 92 ? -1.852 2.796 19.557 1.00 69.81 92 THR A O 1
ATOM 669 N N . VAL A 1 93 ? -2.776 2.854 21.608 1.00 77.31 93 VAL A N 1
ATOM 670 C CA . VAL A 1 93 ? -4.146 3.136 21.161 1.00 77.31 93 VAL A CA 1
ATOM 671 C C . VAL A 1 93 ? -4.459 4.581 21.512 1.00 77.31 93 VAL A C 1
ATOM 673 O O . VAL A 1 93 ? -4.368 4.965 22.680 1.00 77.31 93 VAL A O 1
ATOM 676 N N . ARG A 1 94 ? -4.816 5.379 20.510 1.00 81.25 94 ARG A N 1
ATOM 677 C CA . ARG A 1 94 ? -5.035 6.818 20.653 1.00 81.25 94 ARG A CA 1
ATOM 678 C C . ARG A 1 94 ? -6.399 7.200 20.093 1.00 81.25 94 ARG A C 1
ATOM 680 O O . ARG A 1 94 ? -6.752 6.770 19.000 1.00 81.25 94 ARG A O 1
ATOM 687 N N . ALA A 1 95 ? -7.158 8.003 20.835 1.00 82.06 95 ALA A N 1
ATOM 688 C CA . ALA A 1 95 ? -8.387 8.602 20.320 1.00 82.06 95 ALA A CA 1
ATOM 689 C C . ALA A 1 95 ? -8.038 9.626 19.235 1.00 82.06 95 ALA A C 1
ATOM 691 O O . ALA A 1 95 ? -7.060 10.364 19.374 1.00 82.06 95 ALA A O 1
ATOM 692 N N . LEU A 1 96 ? -8.826 9.653 18.166 1.00 82.31 96 LEU A N 1
ATOM 693 C CA . LEU A 1 96 ? -8.623 10.601 17.077 1.00 82.31 96 LEU A CA 1
ATOM 694 C C . LEU A 1 96 ? -9.312 11.928 17.376 1.00 82.31 96 LEU A C 1
ATOM 696 O O . LEU A 1 96 ? -10.422 11.963 17.913 1.00 82.31 96 LEU A O 1
ATOM 700 N N . GLU A 1 97 ? -8.677 13.021 16.968 1.00 85.38 97 GLU A N 1
ATOM 701 C CA . GLU A 1 97 ? -9.349 14.310 16.861 1.00 85.38 97 GLU A CA 1
ATOM 702 C C . GLU A 1 97 ? -10.223 14.361 15.599 1.00 85.38 97 GLU A C 1
ATOM 704 O O . GLU A 1 97 ? -10.054 13.582 14.654 1.00 85.38 97 GLU A O 1
ATOM 709 N N . ARG A 1 98 ? -11.174 15.302 15.562 1.00 86.06 98 ARG A N 1
ATOM 710 C CA . ARG A 1 98 ? -12.126 15.440 14.449 1.00 86.06 98 ARG A CA 1
ATOM 711 C C . ARG A 1 98 ? -11.428 15.605 13.095 1.00 86.06 98 ARG A C 1
ATOM 713 O O . ARG A 1 98 ? -11.832 14.973 12.119 1.00 86.06 98 ARG A O 1
ATOM 720 N N . ASP A 1 99 ? -10.388 16.431 13.041 1.00 84.75 99 ASP A N 1
ATOM 721 C CA . ASP A 1 99 ? -9.682 16.740 11.795 1.00 84.75 99 ASP A CA 1
ATOM 722 C C . ASP A 1 99 ? -8.813 15.568 11.323 1.00 84.75 99 ASP A C 1
ATOM 724 O O . ASP A 1 99 ? -8.789 15.256 10.129 1.00 84.75 99 ASP A O 1
ATOM 728 N N . GLU A 1 100 ? -8.170 14.859 12.257 1.00 83.12 100 GLU A N 1
ATOM 729 C CA . GLU A 1 100 ? -7.422 13.632 11.961 1.00 83.12 100 GLU A CA 1
ATOM 730 C C . GLU A 1 100 ? -8.347 12.551 11.403 1.00 83.12 100 GLU A C 1
ATOM 732 O O . GLU A 1 100 ? -8.047 11.936 10.376 1.00 83.12 100 GLU A O 1
ATOM 737 N N . ARG A 1 101 ? -9.509 12.356 12.040 1.00 85.56 101 ARG A N 1
ATOM 738 C CA . ARG A 1 101 ? -10.509 11.397 11.576 1.00 85.56 101 ARG A CA 1
ATOM 739 C C . ARG A 1 101 ? -10.983 11.732 10.165 1.00 85.56 101 ARG A C 1
ATOM 741 O O . ARG A 1 101 ? -10.995 10.853 9.308 1.00 85.56 101 ARG A O 1
ATOM 748 N N . ALA A 1 102 ? -11.295 13.000 9.896 1.00 85.31 102 ALA A N 1
ATOM 749 C CA . ALA A 1 102 ? -11.710 13.439 8.568 1.00 85.31 102 ALA A CA 1
ATOM 750 C C . ALA A 1 102 ? -10.620 13.216 7.502 1.00 85.31 102 ALA A C 1
ATOM 752 O O . ALA A 1 102 ? -10.938 12.877 6.362 1.00 85.31 102 ALA A O 1
ATOM 753 N N . ALA A 1 103 ? -9.341 13.401 7.844 1.00 82.12 103 ALA A N 1
ATOM 754 C CA . ALA A 1 103 ? -8.232 13.131 6.931 1.00 82.12 103 ALA A CA 1
ATOM 755 C C . ALA A 1 103 ? -8.098 11.636 6.611 1.00 82.12 103 ALA A C 1
ATOM 757 O O . ALA A 1 103 ? -8.009 11.269 5.438 1.00 82.12 103 ALA A O 1
ATOM 758 N N . ILE A 1 104 ? -8.151 10.779 7.633 1.00 83.38 104 ILE A N 1
ATOM 759 C CA . ILE A 1 104 ? -8.081 9.323 7.464 1.00 83.38 104 ILE A CA 1
ATOM 760 C C . ILE A 1 104 ? -9.285 8.817 6.661 1.00 83.38 104 ILE A C 1
ATOM 762 O O . ILE A 1 104 ? -9.102 8.047 5.719 1.00 83.38 104 ILE A O 1
ATOM 766 N N . ASP A 1 105 ? -10.498 9.284 6.966 1.00 86.38 105 ASP A N 1
ATOM 767 C CA . ASP A 1 105 ? -11.716 8.877 6.258 1.00 86.38 105 ASP A CA 1
ATOM 768 C C . ASP A 1 105 ? -11.640 9.203 4.760 1.00 86.38 105 ASP A C 1
ATOM 770 O O . ASP A 1 105 ? -12.053 8.384 3.939 1.00 86.38 105 ASP A O 1
ATOM 774 N N . ARG A 1 106 ? -11.049 10.346 4.373 1.00 84.31 106 ARG A N 1
ATOM 775 C CA . ARG A 1 106 ? -10.816 10.678 2.954 1.00 84.31 106 ARG A CA 1
ATOM 776 C C . ARG A 1 106 ? -9.892 9.672 2.270 1.00 84.31 106 ARG A C 1
ATOM 778 O O . ARG A 1 106 ? -10.189 9.236 1.159 1.00 84.31 106 ARG A O 1
ATOM 785 N N . VAL A 1 107 ? -8.794 9.285 2.922 1.00 82.12 107 VAL A N 1
ATOM 786 C CA . VAL A 1 107 ? -7.849 8.295 2.376 1.00 82.12 107 VAL A CA 1
ATOM 787 C C . VAL A 1 107 ? -8.503 6.917 2.277 1.00 82.12 107 VAL A C 1
ATOM 789 O O . VAL A 1 107 ? -8.380 6.258 1.246 1.00 82.12 107 VAL A O 1
ATOM 792 N N . VAL A 1 108 ? -9.243 6.496 3.307 1.00 86.00 108 VAL A N 1
ATOM 793 C CA . VAL A 1 108 ? -9.965 5.214 3.320 1.00 86.00 108 VAL A CA 1
ATOM 794 C C . VAL A 1 108 ? -11.036 5.177 2.232 1.00 86.00 108 VAL A C 1
ATOM 796 O O . VAL A 1 108 ? -11.113 4.192 1.498 1.00 86.00 108 VAL A O 1
ATOM 799 N N . ALA A 1 109 ? -11.831 6.241 2.091 1.00 87.25 109 ALA A N 1
ATOM 800 C CA . ALA A 1 109 ? -12.838 6.352 1.041 1.00 87.25 109 ALA A CA 1
ATOM 801 C C . ALA A 1 109 ? -12.192 6.248 -0.344 1.00 87.25 109 ALA A C 1
ATOM 803 O O . ALA A 1 109 ? -12.589 5.398 -1.140 1.00 87.25 109 ALA A O 1
ATOM 804 N N . ARG A 1 110 ? -11.123 7.016 -0.593 1.00 83.94 110 ARG A N 1
ATOM 805 C CA . ARG A 1 110 ? -10.408 6.976 -1.872 1.00 83.94 110 ARG A CA 1
ATOM 806 C C . ARG A 1 110 ? -9.809 5.601 -2.163 1.00 83.94 110 AR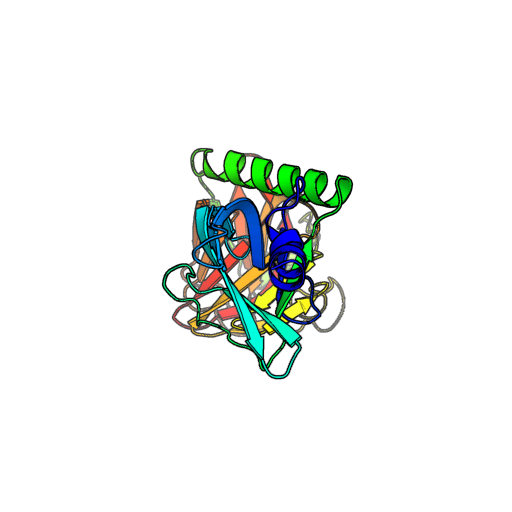G A C 1
ATOM 808 O O . ARG A 1 110 ? -9.913 5.108 -3.283 1.00 83.94 110 ARG A O 1
ATOM 815 N N . ALA A 1 111 ? -9.211 4.955 -1.165 1.00 84.00 111 ALA A N 1
ATOM 816 C CA . ALA A 1 111 ? -8.667 3.611 -1.309 1.00 84.00 111 ALA A CA 1
ATOM 817 C C . ALA A 1 111 ? -9.759 2.585 -1.650 1.00 84.00 111 ALA A C 1
ATOM 819 O O . ALA A 1 111 ? -9.551 1.756 -2.533 1.00 84.00 111 ALA A O 1
ATOM 820 N N . ARG A 1 112 ? -10.930 2.660 -1.004 1.00 87.06 112 ARG A N 1
ATOM 821 C CA . ARG A 1 112 ? -12.074 1.786 -1.311 1.00 87.06 112 ARG A CA 1
ATOM 822 C C . ARG A 1 112 ? -12.651 2.046 -2.701 1.00 87.06 112 ARG A C 1
ATOM 824 O O . ARG A 1 112 ? -12.960 1.089 -3.401 1.00 87.06 112 ARG A O 1
ATOM 831 N N . GLU A 1 113 ? -12.756 3.305 -3.126 1.00 85.69 113 GLU A N 1
ATOM 832 C CA . GLU A 1 113 ? -13.169 3.657 -4.493 1.00 85.69 113 GLU A CA 1
ATOM 833 C C . GLU A 1 113 ? -12.239 3.034 -5.537 1.00 85.69 113 GLU A C 1
ATOM 835 O O . GLU A 1 113 ? -12.701 2.395 -6.480 1.00 85.69 113 GLU A O 1
ATOM 840 N N . LEU A 1 114 ? -10.924 3.177 -5.346 1.00 81.25 114 LEU A N 1
ATOM 841 C CA . LEU A 1 114 ? -9.923 2.597 -6.243 1.00 81.25 114 LEU A CA 1
ATOM 842 C C . LEU A 1 114 ? -9.964 1.064 -6.232 1.00 81.25 114 LEU A C 1
ATOM 844 O O . LEU A 1 114 ? -9.764 0.450 -7.273 1.00 81.25 114 LEU A O 1
ATOM 848 N N . GLN A 1 115 ? -10.261 0.446 -5.086 1.00 79.50 115 GLN A N 1
ATOM 849 C CA . GLN A 1 115 ? -10.418 -1.009 -4.973 1.00 79.50 115 GLN A CA 1
ATOM 850 C C . GLN A 1 115 ? -11.690 -1.533 -5.645 1.00 79.50 115 GLN A C 1
ATOM 852 O O . GLN A 1 115 ? -11.703 -2.660 -6.134 1.00 79.50 115 GLN A O 1
ATOM 857 N N . ALA A 1 116 ? -12.760 -0.738 -5.648 1.00 81.44 116 ALA A N 1
ATOM 858 C CA . ALA A 1 116 ? -14.013 -1.074 -6.312 1.00 81.44 116 ALA A CA 1
ATOM 859 C C . ALA A 1 116 ? -13.946 -0.866 -7.835 1.00 81.44 116 ALA A C 1
ATOM 861 O O . ALA A 1 116 ? -14.743 -1.451 -8.571 1.00 81.44 116 ALA A O 1
ATOM 862 N N . ALA A 1 117 ? -13.010 -0.043 -8.318 1.00 77.50 117 ALA A N 1
ATOM 863 C CA . ALA A 1 117 ? -12.779 0.136 -9.742 1.00 77.50 117 ALA A CA 1
ATOM 864 C C . ALA A 1 117 ? -12.228 -1.153 -10.375 1.00 77.50 117 ALA A C 1
ATOM 866 O O . ALA A 1 117 ? -11.411 -1.866 -9.790 1.00 77.50 117 ALA A O 1
ATOM 867 N N . ALA A 1 118 ? -12.661 -1.448 -11.604 1.00 79.38 118 ALA A N 1
ATOM 868 C CA . ALA A 1 118 ? -12.127 -2.582 -12.348 1.00 79.38 118 ALA A CA 1
ATOM 869 C C . ALA A 1 118 ? -10.601 -2.430 -12.514 1.00 79.38 118 ALA A C 1
ATOM 871 O O . ALA A 1 118 ? -10.142 -1.344 -12.892 1.00 79.38 118 ALA A O 1
ATOM 872 N N . PRO A 1 119 ? -9.806 -3.493 -12.276 1.00 85.31 119 PRO A N 1
ATOM 873 C CA . PRO A 1 119 ? -8.371 -3.441 -12.494 1.00 85.31 119 PRO A CA 1
ATOM 874 C C . PRO A 1 119 ? -8.059 -2.985 -13.916 1.00 85.31 119 PRO A C 1
ATOM 876 O O . PRO A 1 119 ? -8.452 -3.612 -14.901 1.00 85.31 119 PRO A O 1
ATOM 879 N N . MET A 1 120 ? -7.338 -1.875 -14.023 1.00 86.88 120 MET A N 1
ATOM 880 C CA . MET A 1 120 ? -6.881 -1.384 -15.313 1.00 86.88 120 MET A CA 1
ATOM 881 C C . MET A 1 120 ? -5.840 -2.322 -15.912 1.00 86.88 120 MET A C 1
ATOM 883 O O . MET A 1 120 ? -4.947 -2.812 -15.214 1.00 86.88 120 MET A O 1
ATOM 887 N N . ARG A 1 121 ? -5.911 -2.506 -17.233 1.00 88.12 121 ARG A N 1
ATOM 888 C CA . ARG A 1 121 ? -4.837 -3.154 -17.981 1.00 88.12 121 ARG A CA 1
ATOM 889 C C . ARG A 1 121 ? -3.573 -2.310 -17.853 1.00 88.12 121 ARG A C 1
ATOM 891 O O . ARG A 1 121 ? -3.591 -1.112 -18.134 1.00 88.12 121 ARG A O 1
ATOM 898 N N . CYS A 1 122 ? -2.500 -2.955 -17.423 1.00 91.62 122 CYS A N 1
ATOM 899 C CA . CYS A 1 122 ? -1.178 -2.360 -17.362 1.00 91.62 122 CYS A CA 1
ATOM 900 C C . CYS A 1 122 ? -0.339 -2.874 -18.533 1.00 91.62 122 CYS A C 1
ATOM 902 O O . CYS A 1 122 ? -0.448 -4.045 -18.909 1.00 91.62 122 CYS A O 1
ATOM 904 N N . GLU A 1 123 ? 0.502 -2.014 -19.087 1.00 95.00 123 GLU A N 1
ATOM 905 C CA . GLU A 1 123 ? 1.517 -2.401 -20.062 1.00 95.00 123 GLU A CA 1
ATOM 906 C C . GLU A 1 123 ? 2.868 -2.486 -19.360 1.00 95.00 123 GLU A C 1
ATOM 908 O O . GLU A 1 123 ? 3.181 -1.667 -18.496 1.00 95.00 123 GLU A O 1
ATOM 913 N N . LEU A 1 124 ? 3.645 -3.511 -19.704 1.00 96.00 124 LEU A N 1
ATOM 914 C CA . LEU A 1 124 ? 4.989 -3.717 -19.187 1.00 96.00 124 LEU A CA 1
ATOM 915 C C . LEU A 1 124 ? 5.985 -3.550 -20.324 1.00 96.00 124 LEU A C 1
ATOM 917 O O . LEU A 1 124 ? 5.885 -4.215 -21.353 1.00 96.00 124 LEU A O 1
ATOM 921 N N . GLU A 1 125 ? 6.991 -2.727 -20.082 1.00 96.00 125 GLU A N 1
ATOM 922 C CA . GLU A 1 125 ? 8.154 -2.599 -20.937 1.00 96.00 125 GLU A CA 1
ATOM 923 C C . GLU A 1 125 ? 9.427 -2.888 -20.142 1.00 96.00 125 GLU A C 1
ATOM 925 O O . GLU A 1 125 ? 9.609 -2.393 -19.028 1.00 96.00 125 GLU A O 1
ATOM 930 N N . LEU A 1 126 ? 10.320 -3.684 -20.729 1.00 95.19 126 LEU A N 1
ATOM 931 C CA . LEU A 1 126 ? 11.626 -3.999 -20.165 1.00 95.19 126 LEU A CA 1
ATOM 932 C C . LEU A 1 126 ? 12.714 -3.331 -20.996 1.00 95.19 126 LEU A C 1
ATOM 934 O O . LEU A 1 126 ? 12.752 -3.458 -22.217 1.00 95.19 126 LEU A O 1
ATOM 938 N N . LEU A 1 127 ? 13.612 -2.639 -20.308 1.00 94.88 127 LEU A N 1
ATOM 939 C CA . LEU A 1 127 ? 14.735 -1.926 -20.894 1.00 94.88 127 LEU A CA 1
ATOM 940 C C . LEU A 1 127 ? 16.032 -2.583 -20.435 1.00 94.88 127 LEU A C 1
ATOM 942 O O . LEU A 1 127 ? 16.206 -2.867 -19.246 1.00 94.88 127 LEU A O 1
ATOM 946 N N . ASP A 1 128 ? 16.971 -2.768 -21.358 1.00 93.56 128 ASP A N 1
ATOM 947 C CA . ASP A 1 128 ? 18.353 -3.067 -20.996 1.00 93.56 128 ASP A CA 1
ATOM 948 C C . ASP A 1 128 ? 19.062 -1.828 -20.411 1.00 93.56 128 ASP A C 1
ATOM 950 O O . ASP A 1 128 ? 18.495 -0.736 -20.296 1.00 93.56 128 ASP A O 1
ATOM 954 N N . ALA A 1 129 ? 20.323 -1.990 -20.010 1.00 89.38 129 ALA A N 1
ATOM 955 C CA . ALA A 1 129 ? 21.084 -0.920 -19.375 1.00 89.38 129 ALA A CA 1
ATOM 956 C C . ALA A 1 129 ? 21.338 0.301 -20.282 1.00 89.38 129 ALA A C 1
ATOM 958 O O . ALA A 1 129 ? 21.421 1.421 -19.768 1.00 89.38 129 ALA A O 1
ATOM 959 N N . LEU A 1 130 ? 21.472 0.107 -21.600 1.00 89.62 130 LEU A N 1
ATOM 960 C CA . LEU A 1 130 ? 21.700 1.188 -22.563 1.00 89.62 130 LEU A CA 1
ATOM 961 C C . LEU A 1 130 ? 20.393 1.935 -22.842 1.00 89.62 130 LEU A C 1
ATOM 963 O O . LEU A 1 130 ? 20.343 3.158 -22.699 1.00 89.62 130 LEU A O 1
ATOM 967 N N . ALA A 1 131 ? 19.325 1.197 -23.153 1.00 92.44 131 ALA A N 1
ATOM 968 C CA . ALA A 1 131 ? 17.995 1.738 -23.407 1.00 92.44 131 ALA A CA 1
ATOM 969 C C . ALA A 1 131 ? 17.440 2.482 -22.185 1.00 92.44 131 ALA A C 1
ATOM 971 O O . ALA A 1 131 ? 16.863 3.563 -22.324 1.00 92.44 131 ALA A O 1
ATOM 972 N N . ARG A 1 132 ? 17.682 1.960 -20.972 1.00 92.00 132 ARG A N 1
ATOM 973 C CA . ARG A 1 132 ? 17.345 2.648 -19.721 1.00 92.00 132 ARG A CA 1
ATOM 974 C C . ARG A 1 132 ? 17.979 4.033 -19.669 1.00 92.00 132 ARG A C 1
ATOM 976 O O . ARG A 1 132 ? 17.259 5.00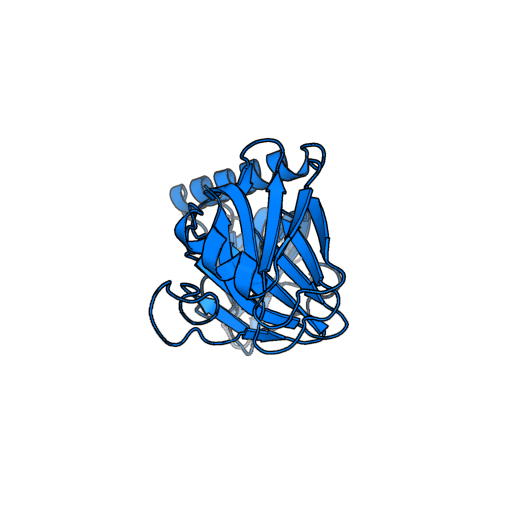2 -19.458 1.00 92.00 132 ARG A O 1
ATOM 983 N N . ARG A 1 133 ? 19.306 4.130 -19.838 1.00 86.94 133 ARG A N 1
ATOM 984 C CA . ARG A 1 133 ? 20.034 5.408 -19.732 1.00 86.94 133 ARG A CA 1
ATOM 985 C C . ARG A 1 133 ? 19.480 6.443 -20.707 1.00 86.94 133 ARG A C 1
ATOM 987 O O . ARG A 1 133 ? 19.198 7.557 -20.291 1.00 86.94 133 ARG A O 1
ATOM 994 N N . ALA A 1 134 ? 19.263 6.045 -21.960 1.00 88.31 134 ALA A N 1
ATOM 995 C CA . ALA A 1 134 ? 18.726 6.934 -22.986 1.00 88.31 134 ALA A CA 1
ATOM 996 C C . ALA A 1 134 ? 17.312 7.445 -22.655 1.00 88.31 134 ALA A C 1
ATOM 998 O O . ALA A 1 134 ? 16.979 8.593 -22.936 1.00 88.31 134 ALA A O 1
ATOM 999 N N . ARG A 1 135 ? 16.465 6.602 -22.055 1.00 89.62 135 ARG A N 1
ATOM 1000 C CA . ARG A 1 135 ? 15.061 6.941 -21.794 1.00 89.62 135 ARG A CA 1
ATOM 1001 C C . ARG A 1 135 ? 14.825 7.643 -20.464 1.00 89.62 135 ARG A C 1
ATOM 1003 O O . ARG A 1 135 ? 13.880 8.414 -20.346 1.00 89.62 135 ARG A O 1
ATOM 1010 N N . GLU A 1 136 ? 15.659 7.382 -19.470 1.00 86.69 136 GLU A N 1
ATOM 1011 C CA . GLU A 1 136 ? 15.506 7.931 -18.124 1.00 86.69 136 GLU A CA 1
ATOM 1012 C C . GLU A 1 136 ? 15.638 9.460 -18.094 1.00 86.69 136 GLU A C 1
ATOM 1014 O O . GLU A 1 136 ? 14.936 10.122 -17.334 1.00 86.69 136 GLU A O 1
ATOM 1019 N N . GLU A 1 137 ? 16.464 10.032 -18.972 1.00 78.12 137 GLU A N 1
ATOM 1020 C CA . GLU A 1 137 ? 16.595 11.486 -19.135 1.00 78.12 137 GLU A CA 1
ATOM 1021 C C . GLU A 1 137 ? 15.338 12.130 -19.736 1.00 78.12 137 GLU A C 1
ATOM 1023 O O . GLU A 1 137 ? 14.959 13.234 -19.345 1.00 78.12 137 GLU A O 1
ATOM 1028 N N . ALA A 1 138 ? 14.668 11.419 -20.646 1.00 82.31 138 ALA A N 1
ATOM 1029 C CA . ALA A 1 138 ? 13.438 11.864 -21.298 1.00 82.31 138 ALA A CA 1
ATOM 1030 C C . ALA A 1 138 ? 12.171 11.559 -20.475 1.00 82.31 138 ALA A C 1
ATOM 1032 O O . ALA A 1 138 ? 11.087 12.056 -20.789 1.00 82.31 138 ALA A O 1
ATOM 1033 N N . ALA A 1 139 ? 12.276 10.727 -19.437 1.00 84.94 139 ALA A N 1
ATOM 1034 C CA . ALA A 1 139 ? 11.149 10.326 -18.612 1.00 84.94 139 ALA A CA 1
ATOM 1035 C C . ALA A 1 139 ? 10.849 11.364 -17.517 1.00 84.94 139 ALA A C 1
ATOM 1037 O O . ALA A 1 139 ? 11.729 11.828 -16.792 1.00 84.94 139 ALA A O 1
ATOM 1038 N N . SER A 1 140 ? 9.564 11.687 -17.346 1.00 88.75 140 SER A N 1
ATOM 1039 C CA . SER A 1 140 ? 9.077 12.526 -16.244 1.00 88.75 140 SER A CA 1
ATOM 1040 C C . SER A 1 140 ? 8.973 11.700 -14.956 1.00 88.75 140 SER A C 1
ATOM 1042 O O . SER A 1 140 ? 7.890 11.270 -14.552 1.00 88.75 140 SER A O 1
ATOM 1044 N N . LEU A 1 141 ? 10.130 11.396 -14.362 1.00 88.00 141 LEU A N 1
ATOM 1045 C CA . LEU A 1 141 ? 10.240 10.574 -13.158 1.00 88.00 141 LEU A CA 1
ATOM 1046 C C . LEU A 1 141 ? 10.147 11.421 -11.890 1.00 88.00 141 LEU A C 1
ATOM 1048 O O . LEU A 1 141 ? 10.897 12.380 -11.703 1.00 88.00 141 LEU A O 1
ATOM 1052 N N . VAL A 1 142 ? 9.263 11.011 -10.986 1.00 86.94 142 VAL A N 1
ATOM 1053 C CA . VAL A 1 142 ? 9.080 11.619 -9.668 1.00 86.94 142 VAL A CA 1
ATOM 1054 C C . VAL A 1 142 ? 9.421 10.597 -8.592 1.00 86.94 142 VAL A C 1
ATOM 1056 O O . VAL A 1 142 ? 8.882 9.489 -8.575 1.00 86.94 142 VAL A O 1
ATOM 1059 N N . ALA A 1 143 ? 10.324 10.971 -7.687 1.00 82.38 143 ALA A N 1
ATOM 1060 C CA . ALA A 1 143 ? 10.657 10.154 -6.527 1.00 82.38 143 ALA A CA 1
ATOM 1061 C C . ALA A 1 143 ? 9.455 10.050 -5.581 1.00 82.38 143 ALA A C 1
ATOM 1063 O O . ALA A 1 143 ? 8.727 11.021 -5.365 1.00 82.38 143 ALA A O 1
ATOM 1064 N N . ILE A 1 144 ? 9.262 8.869 -5.000 1.00 83.69 144 ILE A N 1
ATOM 1065 C CA . ILE A 1 144 ? 8.172 8.633 -4.058 1.00 83.69 144 ILE A CA 1
ATOM 1066 C C . ILE A 1 144 ? 8.622 9.080 -2.670 1.00 83.69 144 ILE A C 1
ATOM 1068 O O . ILE A 1 144 ? 9.546 8.507 -2.094 1.00 83.69 144 ILE A O 1
ATOM 1072 N N . VAL A 1 145 ? 7.959 10.101 -2.129 1.00 79.62 145 VAL A N 1
ATOM 1073 C CA . VAL A 1 145 ? 8.183 10.564 -0.757 1.00 79.62 145 VAL A CA 1
ATOM 1074 C C . VAL A 1 145 ? 7.114 9.957 0.137 1.00 79.62 145 VAL A C 1
ATOM 1076 O O . VAL A 1 145 ? 5.932 10.275 0.004 1.00 79.62 145 VAL A O 1
ATOM 1079 N N . GLY A 1 146 ? 7.535 9.088 1.050 1.00 78.06 146 GLY A N 1
ATOM 1080 C CA . GLY A 1 146 ? 6.633 8.508 2.031 1.00 78.06 146 GLY A CA 1
ATOM 1081 C C . GLY A 1 146 ? 7.254 7.381 2.839 1.00 78.06 146 GLY A C 1
ATOM 1082 O O . GLY A 1 146 ? 8.454 7.401 3.120 1.00 78.06 146 GLY A O 1
ATOM 1083 N N . LEU A 1 147 ? 6.427 6.427 3.247 1.00 79.06 147 LEU A N 1
ATOM 1084 C CA . LEU A 1 147 ? 6.824 5.284 4.054 1.00 79.06 147 LEU A CA 1
ATOM 1085 C C . LEU A 1 147 ? 7.242 4.119 3.157 1.00 79.06 147 LEU A C 1
ATOM 1087 O O . LEU A 1 147 ? 6.532 3.753 2.220 1.00 79.06 147 LEU A O 1
ATOM 1091 N N . VAL A 1 148 ? 8.374 3.506 3.486 1.00 81.62 148 VAL A N 1
ATOM 1092 C CA . VAL A 1 148 ? 8.789 2.234 2.895 1.00 81.62 148 VAL A CA 1
ATOM 1093 C C . VAL A 1 148 ? 8.863 1.182 3.992 1.00 81.62 148 VAL A C 1
ATOM 1095 O O . VAL A 1 148 ? 9.476 1.423 5.030 1.00 81.62 148 VAL A O 1
ATOM 1098 N N . THR A 1 149 ? 8.256 0.022 3.764 1.00 79.50 149 THR A N 1
ATOM 1099 C CA . THR A 1 149 ? 8.242 -1.099 4.708 1.00 79.50 149 THR A CA 1
ATOM 1100 C C . THR A 1 149 ? 8.799 -2.346 4.034 1.00 79.50 149 THR A C 1
ATOM 1102 O O . THR A 1 149 ? 8.413 -2.690 2.918 1.00 79.50 149 THR A O 1
ATOM 1105 N N . LEU A 1 150 ? 9.719 -3.024 4.716 1.00 78.88 150 LEU A N 1
ATOM 1106 C CA . LEU A 1 150 ? 10.314 -4.282 4.281 1.00 78.88 150 LEU A CA 1
ATOM 1107 C C . LEU A 1 150 ? 10.323 -5.274 5.448 1.00 78.88 150 LEU A C 1
ATOM 1109 O O . LEU A 1 150 ? 11.100 -5.118 6.399 1.00 78.88 150 LEU A O 1
ATOM 1113 N N . GLY A 1 151 ? 9.467 -6.294 5.365 1.00 74.75 151 GLY A N 1
ATOM 1114 C CA . GLY A 1 151 ? 9.200 -7.186 6.495 1.00 74.75 151 GLY A CA 1
ATOM 1115 C C . GLY A 1 151 ? 8.682 -6.383 7.693 1.00 74.75 151 GLY A C 1
ATOM 1116 O O . GLY A 1 151 ? 7.757 -5.589 7.553 1.00 74.75 151 GLY A O 1
ATOM 1117 N N . ASP A 1 152 ? 9.324 -6.534 8.852 1.00 67.31 152 ASP A N 1
ATOM 1118 C CA . ASP A 1 152 ? 8.985 -5.790 10.077 1.00 67.31 152 ASP A CA 1
ATOM 1119 C C . ASP A 1 152 ? 9.667 -4.409 10.188 1.00 67.31 152 ASP A C 1
ATOM 1121 O O . ASP A 1 152 ? 9.498 -3.720 11.195 1.00 67.31 152 ASP A O 1
ATOM 1125 N N . ARG A 1 153 ? 10.474 -4.000 9.197 1.00 71.25 153 ARG A N 1
ATOM 1126 C CA . ARG A 1 153 ? 11.237 -2.740 9.240 1.00 71.25 153 ARG A CA 1
ATOM 1127 C C . ARG A 1 153 ? 10.545 -1.644 8.440 1.00 71.25 153 ARG A C 1
ATOM 1129 O O . ARG A 1 153 ? 10.238 -1.842 7.266 1.00 71.25 153 ARG A O 1
ATOM 1136 N N . SER A 1 154 ? 10.388 -0.481 9.061 1.00 72.25 154 SER A N 1
ATOM 1137 C CA . SER A 1 154 ? 9.864 0.739 8.449 1.00 72.25 154 SER A CA 1
ATOM 1138 C C . SER A 1 154 ? 10.974 1.767 8.262 1.00 72.25 154 SER A C 1
ATOM 1140 O O . SER A 1 154 ? 11.927 1.815 9.032 1.00 72.25 154 SER A O 1
ATOM 1142 N N . PHE A 1 155 ? 10.860 2.559 7.200 1.00 72.19 155 PHE A N 1
ATOM 1143 C CA . PHE A 1 155 ? 11.816 3.599 6.838 1.00 72.19 155 PHE A CA 1
ATOM 1144 C C . PHE A 1 155 ? 11.042 4.872 6.463 1.00 72.19 155 PHE A C 1
ATOM 1146 O O . PHE A 1 155 ? 10.639 5.038 5.302 1.00 72.19 155 PHE A O 1
ATOM 1153 N N . PRO A 1 156 ? 10.780 5.767 7.433 1.00 62.38 156 PRO A N 1
ATOM 1154 C CA . PRO A 1 156 ? 10.099 7.029 7.192 1.00 62.38 156 PRO A CA 1
ATOM 1155 C C . PRO A 1 156 ? 10.871 7.885 6.194 1.00 62.38 156 PRO A C 1
ATOM 1157 O O . PRO A 1 156 ? 12.099 7.937 6.204 1.00 62.38 156 PRO A O 1
ATOM 1160 N N . GLN A 1 157 ? 10.133 8.584 5.336 1.00 59.28 157 GLN A N 1
ATOM 1161 C CA . GLN A 1 157 ? 10.654 9.465 4.288 1.00 59.28 157 GLN A CA 1
ATOM 1162 C C . GLN A 1 157 ? 11.393 8.765 3.138 1.00 59.28 157 GLN A C 1
ATOM 1164 O O . GLN A 1 157 ? 11.855 9.478 2.252 1.00 59.28 157 GLN A O 1
ATOM 1169 N N . GLY A 1 158 ? 11.497 7.426 3.102 1.00 52.09 158 GLY A N 1
ATOM 1170 C CA . GLY A 1 158 ? 11.884 6.607 1.933 1.00 52.09 158 GLY A CA 1
ATOM 1171 C C . GLY A 1 158 ? 13.260 6.875 1.297 1.00 52.09 158 GLY A C 1
ATOM 1172 O O . GLY A 1 158 ? 13.706 6.109 0.439 1.00 52.09 158 GLY A O 1
ATOM 1173 N N . ARG A 1 159 ? 13.961 7.927 1.739 1.00 48.97 159 ARG A N 1
ATOM 1174 C CA . ARG A 1 159 ? 15.153 8.516 1.115 1.00 48.97 159 ARG A CA 1
ATOM 1175 C C . ARG A 1 159 ? 16.333 7.550 1.025 1.00 48.97 159 ARG A C 1
ATOM 1177 O O . ARG A 1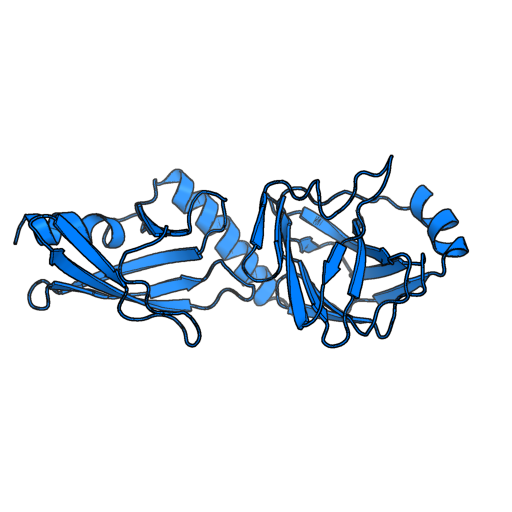 159 ? 17.202 7.749 0.188 1.00 48.97 159 ARG A O 1
ATOM 1184 N N . GLY A 1 160 ? 16.355 6.508 1.857 1.00 47.22 160 GLY A N 1
ATOM 1185 C CA . GLY A 1 160 ? 17.418 5.500 1.878 1.00 47.22 160 GLY A CA 1
ATOM 1186 C C . GLY A 1 160 ? 17.185 4.258 1.008 1.00 47.22 160 GLY A C 1
ATOM 1187 O O . GLY A 1 160 ? 18.115 3.474 0.861 1.00 47.22 160 GLY A O 1
ATOM 1188 N N . ILE A 1 161 ? 15.982 4.047 0.452 1.00 52.78 161 ILE A N 1
ATOM 1189 C CA . ILE A 1 161 ? 15.618 2.790 -0.245 1.00 52.78 161 ILE A CA 1
ATOM 1190 C C . ILE A 1 161 ? 15.274 3.023 -1.724 1.00 52.78 161 ILE A C 1
ATOM 1192 O O . ILE A 1 161 ? 15.489 2.139 -2.556 1.00 52.78 161 ILE A O 1
ATOM 1196 N N . LEU A 1 162 ? 14.788 4.220 -2.065 1.00 58.09 162 LEU A N 1
ATOM 1197 C CA . LEU A 1 162 ? 14.386 4.617 -3.414 1.00 58.09 162 LEU A CA 1
ATOM 1198 C C . LEU A 1 162 ? 15.168 5.885 -3.781 1.00 58.09 162 LEU A C 1
ATOM 1200 O O . LEU A 1 162 ? 14.813 6.985 -3.367 1.00 58.09 162 LEU A O 1
ATOM 1204 N N . ALA A 1 163 ? 16.306 5.709 -4.446 1.00 52.19 163 ALA A N 1
ATOM 1205 C CA . ALA A 1 163 ? 17.361 6.713 -4.503 1.00 52.19 163 ALA A CA 1
ATOM 1206 C C . ALA A 1 163 ? 16.985 8.088 -5.071 1.00 52.19 163 ALA A C 1
ATOM 1208 O O . ALA A 1 163 ? 16.122 8.245 -5.937 1.00 52.19 163 ALA A O 1
ATOM 1209 N N . THR A 1 164 ? 17.755 9.078 -4.618 1.00 47.19 164 THR A N 1
ATOM 1210 C CA . THR A 1 164 ? 17.908 10.391 -5.238 1.00 47.19 164 THR A CA 1
ATOM 1211 C C . THR A 1 164 ? 18.494 10.251 -6.645 1.00 47.19 164 THR A C 1
ATOM 1213 O O . THR A 1 164 ? 19.327 9.388 -6.912 1.00 47.19 164 THR A O 1
ATOM 1216 N N . ARG A 1 165 ? 18.038 11.110 -7.562 1.00 45.84 165 ARG A N 1
ATOM 1217 C CA . ARG A 1 165 ? 18.416 11.126 -8.986 1.00 45.84 165 ARG A CA 1
ATOM 1218 C C . ARG A 1 165 ? 19.932 11.281 -9.216 1.00 45.84 165 ARG A C 1
ATOM 1220 O O . ARG A 1 165 ? 20.417 10.806 -10.239 1.00 45.84 165 ARG A O 1
ATOM 1227 N N . ASP A 1 166 ? 20.656 11.826 -8.235 1.00 46.94 166 ASP A N 1
ATOM 1228 C CA . ASP A 1 166 ? 22.084 12.148 -8.294 1.00 46.94 166 ASP A CA 1
ATOM 1229 C C . ASP A 1 166 ? 22.841 11.533 -7.092 1.00 46.94 166 ASP A C 1
ATOM 1231 O O . ASP A 1 166 ? 22.463 11.760 -5.942 1.00 46.94 166 ASP A O 1
ATOM 1235 N N . GLY A 1 167 ? 23.914 10.767 -7.341 1.00 48.47 167 GLY A N 1
ATOM 1236 C CA . GLY A 1 167 ? 24.800 10.193 -6.306 1.00 48.47 167 GLY A CA 1
ATOM 1237 C C . GLY A 1 167 ? 24.436 8.772 -5.848 1.00 48.47 167 GLY A C 1
ATOM 1238 O O . GLY A 1 167 ? 23.293 8.353 -6.001 1.00 48.47 167 GLY A O 1
ATOM 1239 N N . GLU A 1 168 ? 25.434 8.008 -5.368 1.00 52.34 168 GLU A N 1
ATOM 1240 C CA . GLU A 1 168 ? 25.389 6.556 -5.095 1.00 52.34 168 GLU A CA 1
ATOM 1241 C C . GLU A 1 168 ? 24.020 6.055 -4.644 1.00 52.34 168 GLU A C 1
ATOM 1243 O O . GLU A 1 168 ? 23.605 6.179 -3.499 1.00 52.34 168 GLU A O 1
ATOM 1248 N N . THR A 1 169 ? 23.311 5.476 -5.599 1.00 58.66 169 THR A N 1
ATOM 1249 C CA . THR A 1 169 ? 21.984 4.937 -5.405 1.00 58.66 169 THR A CA 1
ATOM 1250 C C . THR A 1 169 ? 22.086 3.653 -4.565 1.00 58.66 169 THR A C 1
ATOM 1252 O O . THR A 1 169 ? 22.584 2.645 -5.092 1.00 58.66 169 THR A O 1
ATOM 1255 N N . PRO A 1 170 ? 21.661 3.642 -3.281 1.00 65.12 170 PRO A N 1
ATOM 1256 C CA . PRO A 1 170 ? 21.670 2.419 -2.493 1.00 65.12 170 PRO A CA 1
ATOM 1257 C C . PRO A 1 170 ? 20.824 1.370 -3.213 1.00 65.12 170 PRO A C 1
ATOM 1259 O O . PRO A 1 170 ? 19.691 1.620 -3.619 1.00 65.12 170 PRO A O 1
ATOM 1262 N N . THR A 1 171 ? 21.414 0.197 -3.444 1.00 73.88 171 THR A N 1
ATOM 1263 C CA . THR A 1 171 ? 20.672 -0.930 -4.007 1.00 73.88 171 THR A CA 1
ATOM 1264 C C . THR A 1 171 ? 19.928 -1.610 -2.872 1.00 73.88 171 THR A C 1
ATOM 1266 O O . THR A 1 171 ? 20.542 -2.168 -1.962 1.00 73.88 171 THR A O 1
ATOM 1269 N N . THR A 1 172 ? 18.609 -1.577 -2.946 1.00 78.56 172 THR A N 1
ATOM 1270 C CA . THR A 1 172 ? 17.730 -2.272 -2.016 1.00 78.56 172 THR A CA 1
ATOM 1271 C C . THR A 1 172 ? 17.580 -3.704 -2.479 1.00 78.56 172 THR A C 1
ATOM 1273 O O . THR A 1 172 ? 17.109 -3.942 -3.587 1.00 78.56 172 THR A O 1
ATOM 1276 N N . ASN A 1 173 ? 17.961 -4.654 -1.628 1.00 80.69 173 ASN A N 1
ATOM 1277 C CA . ASN A 1 173 ? 17.816 -6.082 -1.887 1.00 80.69 173 ASN A CA 1
ATOM 1278 C C . ASN A 1 173 ? 16.818 -6.677 -0.899 1.00 80.69 173 ASN A C 1
ATOM 1280 O O . ASN A 1 173 ? 16.865 -6.361 0.291 1.00 80.69 173 ASN A O 1
ATOM 1284 N N . TRP A 1 174 ? 15.949 -7.559 -1.378 1.00 83.19 174 TRP A N 1
ATOM 1285 C CA . TRP A 1 174 ? 15.044 -8.312 -0.520 1.00 83.19 174 TRP A CA 1
ATOM 1286 C C . TRP A 1 174 ? 14.748 -9.694 -1.092 1.00 83.19 174 TRP A C 1
ATOM 1288 O O . TRP A 1 174 ? 14.807 -9.919 -2.299 1.00 83.19 174 TRP A O 1
ATOM 1298 N N . THR A 1 175 ? 14.441 -10.639 -0.207 1.00 80.56 175 THR A N 1
ATOM 1299 C CA . THR A 1 175 ? 14.160 -12.037 -0.548 1.00 80.56 175 THR A CA 1
ATOM 1300 C C . THR A 1 175 ? 12.977 -12.526 0.262 1.00 80.56 175 THR A C 1
ATOM 1302 O O . THR A 1 175 ? 13.015 -12.411 1.481 1.00 80.56 175 THR A O 1
ATOM 1305 N N . ARG A 1 176 ? 11.967 -13.121 -0.383 1.00 73.50 176 ARG A N 1
ATOM 1306 C CA . ARG A 1 176 ? 10.766 -13.698 0.263 1.00 73.50 176 ARG A CA 1
ATOM 1307 C C . ARG A 1 176 ? 9.862 -12.707 1.012 1.00 73.50 176 ARG A C 1
ATOM 1309 O O . ARG A 1 176 ? 8.750 -13.087 1.362 1.00 73.50 176 ARG A O 1
ATOM 1316 N N . ASP A 1 177 ? 10.302 -11.468 1.193 1.00 78.94 177 ASP A N 1
ATOM 1317 C CA . ASP A 1 177 ? 9.515 -10.372 1.748 1.00 78.94 177 ASP A CA 1
ATOM 1318 C C . ASP A 1 177 ? 8.785 -9.574 0.657 1.00 78.94 177 ASP A C 1
ATOM 1320 O O . ASP A 1 177 ? 9.090 -9.664 -0.538 1.00 78.94 177 ASP A O 1
ATOM 1324 N N . VAL A 1 178 ? 7.828 -8.755 1.091 1.00 84.69 178 VAL A N 1
ATOM 1325 C CA . VAL A 1 178 ? 7.179 -7.739 0.260 1.00 84.69 178 VAL A CA 1
ATOM 1326 C C . VAL A 1 178 ? 7.785 -6.385 0.606 1.00 84.69 178 VAL A C 1
ATOM 1328 O O . VAL A 1 178 ? 7.817 -5.998 1.774 1.00 84.69 178 VAL A O 1
ATOM 1331 N N . LEU A 1 179 ? 8.259 -5.670 -0.412 1.00 85.94 179 LEU A N 1
ATOM 1332 C CA . LEU A 1 179 ? 8.624 -4.266 -0.283 1.00 85.94 179 LEU A CA 1
ATOM 1333 C C . LEU A 1 179 ? 7.364 -3.430 -0.522 1.00 85.94 179 LEU A C 1
ATOM 1335 O O . LEU A 1 179 ? 6.846 -3.392 -1.639 1.00 85.94 179 LEU A O 1
ATOM 1339 N N . LEU A 1 180 ? 6.863 -2.792 0.530 1.00 86.81 180 LEU A N 1
ATOM 1340 C CA . LEU A 1 180 ? 5.714 -1.893 0.480 1.00 86.81 180 LEU A CA 1
ATOM 1341 C C . LEU A 1 180 ? 6.197 -0.448 0.425 1.00 86.81 180 LEU A C 1
ATOM 1343 O O . LEU A 1 180 ? 7.062 -0.045 1.199 1.00 86.81 180 LEU A O 1
ATOM 1347 N N . VAL A 1 181 ? 5.624 0.339 -0.477 1.00 87.44 181 VAL A N 1
ATOM 1348 C CA . VAL A 1 181 ? 5.929 1.758 -0.660 1.00 87.44 181 VAL A CA 1
ATOM 1349 C C . VAL A 1 181 ? 4.622 2.535 -0.653 1.00 87.44 181 VAL A C 1
ATOM 1351 O O . VAL A 1 181 ? 3.729 2.266 -1.456 1.00 87.44 181 VAL A O 1
ATOM 1354 N N . ARG A 1 182 ? 4.514 3.514 0.243 1.00 85.31 182 ARG A N 1
ATOM 1355 C CA . ARG A 1 182 ? 3.324 4.345 0.433 1.00 85.31 182 ARG A CA 1
ATOM 1356 C C . ARG A 1 182 ? 3.708 5.816 0.388 1.00 85.31 182 ARG A C 1
ATOM 1358 O O . ARG A 1 182 ? 4.430 6.258 1.281 1.00 85.31 182 ARG A O 1
ATOM 1365 N N . PRO A 1 183 ? 3.264 6.575 -0.622 1.00 84.38 183 PRO A N 1
ATOM 1366 C CA . PRO A 1 183 ? 3.388 8.025 -0.611 1.00 84.38 183 PRO A CA 1
ATOM 1367 C C . PRO A 1 183 ? 2.715 8.647 0.626 1.00 84.38 183 PRO A C 1
ATOM 1369 O O . PRO A 1 183 ? 1.765 8.079 1.161 1.00 84.38 183 PRO A O 1
ATOM 1372 N N . ASN A 1 184 ? 3.185 9.819 1.067 1.00 78.19 184 ASN A N 1
ATOM 1373 C CA . ASN A 1 184 ? 2.532 10.568 2.154 1.00 78.19 184 ASN A CA 1
ATOM 1374 C C . ASN A 1 184 ? 1.097 10.987 1.796 1.00 78.19 184 ASN A C 1
ATOM 1376 O O . ASN A 1 184 ? 0.210 10.936 2.641 1.00 78.19 184 ASN A O 1
ATOM 1380 N N . ASP A 1 185 ? 0.895 11.366 0.536 1.00 81.44 185 ASP A N 1
ATOM 1381 C CA . ASP A 1 185 ? -0.388 11.753 -0.040 1.00 81.44 185 ASP A CA 1
ATOM 1382 C C . ASP A 1 185 ? -0.613 10.962 -1.330 1.00 81.44 185 ASP A C 1
ATOM 1384 O O . ASP A 1 185 ? 0.368 10.665 -2.021 1.00 81.44 185 ASP A O 1
ATOM 1388 N N . PRO A 1 186 ? -1.865 10.651 -1.712 1.00 86.62 186 PRO A N 1
ATOM 1389 C CA . PRO A 1 186 ? -2.148 10.037 -3.003 1.00 86.62 186 PRO A CA 1
ATOM 1390 C C . PRO A 1 186 ? -1.513 10.830 -4.152 1.00 86.62 186 PRO A C 1
ATOM 1392 O O . PRO A 1 186 ? -1.698 12.043 -4.266 1.00 86.62 186 PRO A O 1
ATOM 1395 N N . VAL A 1 187 ? -0.752 10.148 -5.012 1.00 89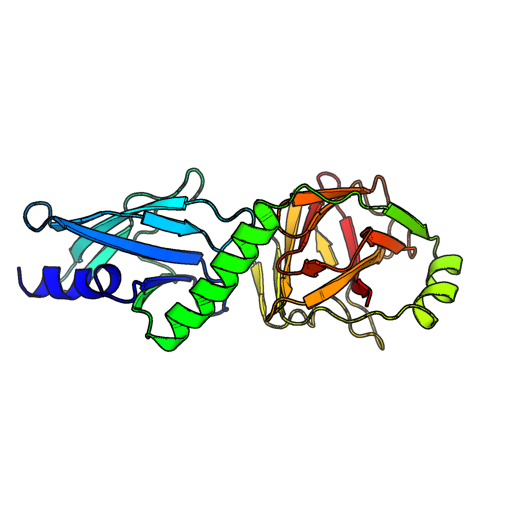.06 187 VAL A N 1
ATOM 1396 C CA . VAL A 1 187 ? -0.047 10.797 -6.125 1.00 89.06 187 VAL A CA 1
ATOM 1397 C C . VAL A 1 187 ? -0.645 10.363 -7.450 1.00 89.06 187 VAL A C 1
ATOM 1399 O O . VAL A 1 187 ? -0.481 9.216 -7.856 1.00 89.06 187 VAL A O 1
ATOM 1402 N N . LEU A 1 188 ? -1.244 11.306 -8.176 1.00 93.06 188 LEU A N 1
ATOM 1403 C CA . LEU A 1 188 ? -1.675 11.071 -9.551 1.00 93.06 188 LEU A CA 1
ATOM 1404 C C . LEU A 1 188 ? -0.460 10.778 -10.443 1.00 93.06 188 LEU A C 1
ATOM 1406 O O . LEU A 1 188 ? 0.431 11.624 -10.573 1.00 93.06 188 LEU A O 1
ATOM 1410 N N . ALA A 1 189 ? -0.410 9.605 -11.057 1.00 93.88 189 ALA A N 1
ATOM 1411 C CA . ALA A 1 189 ? 0.664 9.190 -11.955 1.00 93.88 189 ALA A CA 1
ATOM 1412 C C . ALA A 1 189 ? 0.089 8.379 -13.123 1.00 93.88 189 ALA A C 1
ATOM 1414 O O . ALA A 1 189 ? -1.043 7.912 -13.041 1.00 93.88 189 ALA A O 1
ATOM 1415 N N . ARG A 1 190 ? 0.867 8.176 -14.190 1.00 95.12 190 ARG A N 1
ATOM 1416 C CA . ARG A 1 190 ? 0.510 7.329 -15.348 1.00 95.12 190 ARG A CA 1
ATOM 1417 C C . ARG A 1 190 ? 1.296 6.017 -15.433 1.00 95.12 190 ARG A C 1
ATOM 1419 O O . ARG A 1 190 ? 1.044 5.202 -16.318 1.00 95.12 190 ARG A O 1
ATOM 1426 N N . GLY A 1 191 ? 2.274 5.831 -14.554 1.00 95.19 191 GLY A N 1
ATOM 1427 C CA . GLY A 1 191 ? 3.027 4.592 -14.477 1.00 95.19 191 GLY A CA 1
ATOM 1428 C C . GLY A 1 191 ? 4.009 4.540 -13.316 1.00 95.19 191 GLY A C 1
ATOM 1429 O O . GLY A 1 191 ? 4.138 5.474 -12.522 1.00 95.19 191 GLY A O 1
ATOM 1430 N N . LEU A 1 192 ? 4.735 3.432 -13.271 1.00 94.81 192 LEU A N 1
ATOM 1431 C CA . LEU A 1 192 ? 5.780 3.103 -12.321 1.00 94.81 192 LEU A CA 1
ATOM 1432 C C . LEU A 1 192 ? 7.060 2.764 -13.088 1.00 94.81 192 LEU A C 1
ATOM 1434 O O . LEU A 1 192 ? 7.042 1.980 -14.034 1.00 94.81 192 LEU A O 1
ATOM 1438 N N . TRP A 1 193 ? 8.178 3.328 -12.656 1.00 94.12 193 TRP A N 1
ATOM 1439 C CA . TRP A 1 193 ? 9.506 3.024 -13.167 1.00 94.12 193 TRP A CA 1
ATOM 1440 C C . TRP A 1 193 ? 10.316 2.327 -12.083 1.00 94.12 193 TRP A C 1
ATOM 1442 O O . TRP A 1 193 ? 10.592 2.911 -11.034 1.00 94.12 193 TRP A O 1
ATOM 1452 N N . LEU A 1 194 ? 10.725 1.091 -12.348 1.00 91.94 194 LEU A N 1
ATOM 1453 C CA . LEU A 1 194 ? 11.544 0.278 -11.461 1.00 91.94 194 LEU A CA 1
ATOM 1454 C C . LEU A 1 194 ? 12.938 0.113 -12.075 1.00 91.94 194 LEU A C 1
ATOM 1456 O O . LEU A 1 194 ? 13.121 -0.592 -13.068 1.00 91.94 194 LEU A O 1
ATOM 1460 N N . ARG A 1 195 ? 13.933 0.770 -11.479 1.00 90.12 195 ARG A N 1
ATOM 1461 C CA . ARG A 1 195 ? 15.334 0.706 -11.908 1.00 90.12 195 ARG A CA 1
ATOM 1462 C C . ARG A 1 195 ? 15.969 -0.578 -11.365 1.00 90.12 195 ARG A C 1
ATOM 1464 O O . ARG A 1 195 ? 16.098 -0.735 -10.152 1.00 90.12 195 ARG A O 1
ATOM 1471 N N . GLY A 1 196 ? 16.375 -1.483 -12.252 1.00 87.62 196 GLY A N 1
ATOM 1472 C CA . GLY A 1 196 ? 16.996 -2.757 -11.885 1.00 87.62 196 GLY A CA 1
ATOM 1473 C C . GLY A 1 196 ? 18.299 -2.575 -11.104 1.00 87.62 196 GLY A C 1
ATOM 1474 O O . GLY A 1 196 ? 18.995 -1.568 -11.247 1.00 87.62 196 GLY A O 1
ATOM 1475 N N . GLY A 1 197 ? 18.628 -3.547 -10.253 1.00 82.88 197 GLY A N 1
ATOM 1476 C CA . GLY A 1 197 ? 19.893 -3.562 -9.526 1.00 82.88 197 GLY A CA 1
ATOM 1477 C C . GLY A 1 197 ? 21.091 -3.985 -10.376 1.00 82.88 197 GLY A C 1
ATOM 1478 O O . GLY A 1 197 ? 21.004 -4.181 -11.588 1.00 82.88 197 GLY A O 1
ATOM 1479 N N . LYS A 1 198 ? 22.248 -4.134 -9.720 1.00 75.00 198 LYS A N 1
ATOM 1480 C CA . LYS A 1 198 ? 23.499 -4.575 -10.372 1.00 75.00 198 LYS A CA 1
ATOM 1481 C C . LYS A 1 198 ? 23.461 -6.043 -10.813 1.00 75.00 198 LYS A C 1
ATOM 1483 O O . LYS A 1 198 ? 24.274 -6.445 -11.636 1.00 75.00 198 LYS A O 1
ATOM 1488 N N . VAL A 1 199 ? 22.539 -6.825 -10.260 1.00 74.94 199 VAL A N 1
ATOM 1489 C CA . VAL A 1 199 ? 22.276 -8.216 -10.634 1.00 74.94 199 VAL A CA 1
ATOM 1490 C C . VAL A 1 199 ? 20.889 -8.312 -11.254 1.00 74.94 199 VAL A C 1
ATOM 1492 O O . VAL A 1 199 ? 20.027 -7.479 -10.973 1.00 74.94 199 VAL A O 1
ATOM 1495 N N . ALA A 1 200 ? 20.684 -9.304 -12.121 1.00 68.44 200 ALA A N 1
ATOM 1496 C CA . ALA A 1 200 ? 19.365 -9.555 -12.685 1.00 68.44 200 ALA A CA 1
ATOM 1497 C C . ALA A 1 200 ? 18.373 -9.868 -11.558 1.00 68.44 200 ALA A C 1
ATOM 1499 O O . ALA A 1 200 ? 18.685 -10.621 -10.631 1.00 68.44 200 ALA A O 1
ATOM 1500 N N . ASN A 1 201 ? 17.184 -9.282 -11.644 1.00 73.50 201 ASN A N 1
ATOM 1501 C CA . ASN A 1 201 ? 16.125 -9.556 -10.683 1.00 73.50 201 ASN A CA 1
ATOM 1502 C C . ASN A 1 201 ? 15.466 -10.895 -10.990 1.00 73.50 201 ASN A C 1
ATOM 1504 O O . ASN A 1 201 ? 15.213 -11.196 -12.155 1.00 73.50 201 ASN A O 1
ATOM 1508 N N . GLY A 1 202 ? 15.149 -11.663 -9.946 1.00 76.25 202 GLY A N 1
ATOM 1509 C CA . GLY A 1 202 ? 14.197 -12.757 -10.073 1.00 76.25 202 GLY A CA 1
ATOM 1510 C C . GLY A 1 202 ? 12.778 -12.234 -10.335 1.00 76.25 202 GLY A C 1
ATOM 1511 O O . GLY A 1 202 ? 12.554 -11.018 -10.316 1.00 76.25 202 GLY A O 1
ATOM 1512 N N . PRO A 1 203 ? 11.806 -13.137 -10.539 1.00 87.25 203 PRO A N 1
ATOM 1513 C CA . PRO A 1 203 ? 10.424 -12.758 -10.784 1.00 87.25 203 PRO A CA 1
ATOM 1514 C C . PRO A 1 203 ? 9.874 -11.853 -9.681 1.00 87.25 203 PRO A C 1
ATOM 1516 O O . PRO A 1 203 ? 10.088 -12.081 -8.480 1.00 87.25 203 PRO A O 1
ATOM 1519 N N . LEU A 1 204 ? 9.162 -10.825 -10.127 1.00 90.94 204 LEU A N 1
ATOM 1520 C CA . LEU A 1 204 ? 8.615 -9.731 -9.341 1.00 90.94 204 LEU A CA 1
ATOM 1521 C C . LEU A 1 204 ? 7.129 -9.575 -9.663 1.00 90.94 204 LEU A C 1
ATOM 1523 O O . LEU A 1 204 ? 6.747 -9.439 -10.821 1.00 90.94 204 LEU A O 1
ATOM 1527 N N . GLU A 1 205 ? 6.287 -9.558 -8.638 1.00 93.25 205 GLU A N 1
ATOM 1528 C CA . GLU A 1 205 ? 4.899 -9.117 -8.760 1.00 93.25 205 GLU A CA 1
ATOM 1529 C C . GLU A 1 205 ? 4.809 -7.674 -8.266 1.00 93.25 205 GLU A C 1
ATOM 1531 O O . GLU A 1 205 ? 5.180 -7.368 -7.131 1.00 93.25 205 GLU A O 1
ATOM 1536 N N . VAL A 1 206 ? 4.319 -6.793 -9.132 1.00 93.44 206 VAL A N 1
ATOM 1537 C CA . VAL A 1 206 ? 3.989 -5.409 -8.809 1.00 93.44 206 VAL A CA 1
ATOM 1538 C C . VAL A 1 206 ? 2.489 -5.330 -8.583 1.00 93.44 206 VAL A C 1
ATOM 1540 O O . VAL A 1 206 ? 1.714 -5.665 -9.478 1.00 93.44 206 VAL A O 1
ATOM 1543 N N . VAL A 1 207 ? 2.080 -4.854 -7.411 1.00 93.06 207 VAL A N 1
ATOM 1544 C CA . VAL A 1 207 ?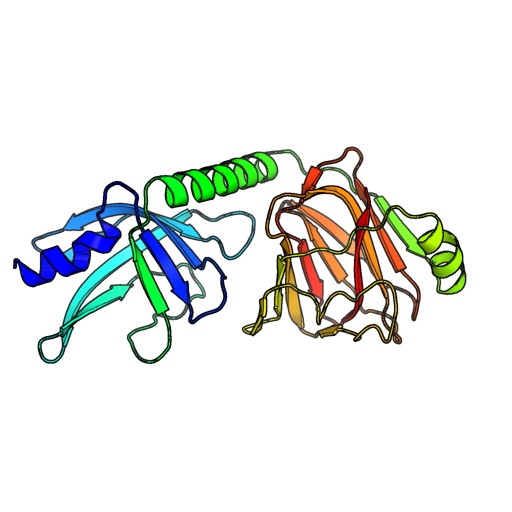 0.678 -4.578 -7.093 1.00 93.06 207 VAL A CA 1
ATOM 1545 C C . VAL A 1 207 ? 0.535 -3.110 -6.724 1.00 93.06 207 VAL A C 1
ATOM 1547 O O . VAL A 1 207 ? 1.142 -2.653 -5.761 1.00 93.06 207 VAL A O 1
ATOM 1550 N N . VAL A 1 208 ? -0.273 -2.363 -7.472 1.00 92.12 208 VAL A N 1
ATOM 1551 C CA . VAL A 1 208 ? -0.593 -0.961 -7.176 1.00 92.12 208 VAL A CA 1
ATOM 1552 C C . VAL A 1 208 ? -2.016 -0.878 -6.639 1.00 92.12 208 VAL A C 1
ATOM 1554 O O . VAL A 1 208 ? -2.947 -1.451 -7.211 1.00 92.12 208 VAL A O 1
ATOM 1557 N N . ASN A 1 209 ? -2.178 -0.183 -5.514 1.00 90.12 209 ASN A N 1
ATOM 1558 C CA . ASN A 1 209 ? -3.441 0.004 -4.796 1.00 90.12 209 ASN A CA 1
ATOM 1559 C C . ASN A 1 209 ? -4.178 -1.300 -4.419 1.00 90.12 209 ASN A C 1
ATOM 1561 O O . ASN A 1 209 ? -5.394 -1.301 -4.239 1.00 90.12 209 ASN A O 1
ATOM 1565 N N . GLY A 1 210 ? -3.463 -2.427 -4.338 1.00 87.69 210 GLY A N 1
ATOM 1566 C CA . GLY A 1 210 ? -4.034 -3.754 -4.069 1.00 87.69 210 GLY A CA 1
ATOM 1567 C C . GLY A 1 210 ? -4.742 -4.422 -5.260 1.00 87.69 210 GLY A C 1
ATOM 1568 O O . GLY A 1 210 ? -5.070 -5.609 -5.178 1.00 87.69 210 GLY A O 1
ATOM 1569 N N . VAL A 1 211 ? -4.949 -3.704 -6.374 1.00 87.94 211 VAL A N 1
ATOM 1570 C CA . VAL A 1 211 ? -5.803 -4.156 -7.491 1.00 87.94 211 VAL A CA 1
ATOM 1571 C C . VAL A 1 211 ? -5.101 -4.233 -8.843 1.00 87.94 211 VAL A C 1
ATOM 1573 O O . VAL A 1 211 ? -5.368 -5.161 -9.604 1.00 87.94 211 VAL A O 1
ATOM 1576 N N . HIS A 1 212 ? -4.182 -3.317 -9.158 1.00 90.50 212 HIS A N 1
ATOM 1577 C CA . HIS A 1 212 ? -3.484 -3.323 -10.445 1.00 90.50 212 HIS A CA 1
ATOM 1578 C C . HIS A 1 212 ? -2.251 -4.209 -10.344 1.00 90.50 212 HIS A C 1
ATOM 1580 O O . HIS A 1 212 ? -1.310 -3.870 -9.629 1.00 90.50 212 HIS A O 1
ATOM 1586 N N . ARG A 1 213 ? -2.265 -5.351 -11.034 1.00 92.25 213 ARG A N 1
ATOM 1587 C CA . ARG A 1 213 ? -1.223 -6.375 -10.919 1.00 92.25 213 ARG A CA 1
ATOM 1588 C C . ARG A 1 213 ? -0.447 -6.524 -12.215 1.00 92.25 213 ARG A C 1
ATOM 1590 O O . ARG A 1 213 ? -1.046 -6.633 -13.282 1.00 92.25 213 ARG A O 1
ATOM 1597 N N . VAL A 1 214 ? 0.875 -6.584 -12.099 1.00 94.62 214 VAL A N 1
ATOM 1598 C CA . VAL A 1 214 ? 1.788 -6.885 -13.204 1.00 94.62 214 VAL A CA 1
ATOM 1599 C C . VAL A 1 214 ? 2.852 -7.856 -12.728 1.00 94.62 214 VAL A C 1
ATOM 1601 O O . VAL A 1 214 ? 3.514 -7.618 -11.720 1.00 94.62 214 VAL A O 1
ATOM 1604 N N . SER A 1 215 ? 3.033 -8.940 -13.472 1.00 94.12 215 SER A N 1
ATOM 1605 C CA . SER A 1 215 ? 4.146 -9.864 -13.278 1.00 94.12 215 SER A CA 1
ATOM 1606 C C . SER A 1 215 ? 5.304 -9.465 -14.185 1.00 94.12 215 SER A C 1
ATOM 1608 O O . SER A 1 215 ? 5.117 -9.230 -15.377 1.00 94.12 215 SER A O 1
ATOM 1610 N N . ILE A 1 216 ? 6.496 -9.381 -13.606 1.00 93.44 216 ILE A N 1
ATOM 1611 C CA . ILE A 1 216 ? 7.758 -9.126 -14.291 1.00 93.44 216 ILE A CA 1
ATOM 1612 C C . ILE A 1 216 ? 8.616 -10.372 -14.103 1.00 93.44 216 ILE A C 1
ATOM 1614 O O . ILE A 1 216 ? 9.004 -10.680 -12.978 1.00 93.44 216 ILE A O 1
ATOM 1618 N N . ASP A 1 217 ? 8.926 -11.077 -15.188 1.00 90.12 217 ASP A N 1
ATOM 1619 C CA . ASP A 1 217 ? 9.692 -12.327 -15.109 1.00 90.12 217 ASP A CA 1
ATOM 1620 C C . ASP A 1 217 ? 11.127 -12.096 -14.628 1.00 90.12 217 ASP A C 1
ATOM 1622 O O . ASP A 1 217 ? 11.627 -12.814 -13.762 1.00 90.12 217 ASP A O 1
ATOM 1626 N N . ALA A 1 218 ? 11.782 -11.073 -15.177 1.00 89.31 218 ALA A N 1
ATOM 1627 C CA . ALA A 1 218 ? 13.097 -10.616 -14.758 1.00 89.31 218 ALA A CA 1
ATOM 1628 C C . ALA A 1 218 ? 13.350 -9.191 -15.258 1.00 89.31 218 ALA A C 1
ATOM 1630 O O . ALA A 1 218 ? 12.892 -8.802 -16.333 1.00 89.31 218 ALA A O 1
ATOM 1631 N N . ILE A 1 219 ? 14.139 -8.428 -14.503 1.00 90.19 219 ILE A N 1
ATOM 1632 C CA . ILE A 1 219 ? 14.703 -7.156 -14.974 1.00 90.19 219 ILE A CA 1
ATOM 1633 C C . ILE A 1 219 ? 16.177 -7.408 -15.291 1.00 90.19 219 ILE A C 1
ATOM 1635 O O . ILE A 1 219 ? 16.895 -7.875 -14.396 1.00 90.19 219 ILE A O 1
ATOM 1639 N N . PRO A 1 220 ? 16.645 -7.114 -16.519 1.00 89.94 220 PRO A N 1
ATOM 1640 C CA . PRO A 1 220 ? 18.057 -7.228 -16.862 1.00 89.94 220 PRO A CA 1
ATOM 1641 C C . PRO A 1 220 ? 18.943 -6.437 -15.893 1.00 89.94 220 PRO A C 1
ATOM 1643 O O . PRO A 1 220 ? 18.556 -5.368 -15.414 1.00 89.94 220 PRO A O 1
ATOM 1646 N N . ALA A 1 221 ? 20.150 -6.938 -15.623 1.00 88.31 221 ALA A N 1
ATOM 1647 C CA . ALA A 1 221 ? 21.109 -6.259 -14.752 1.00 88.31 221 ALA A CA 1
ATOM 1648 C C . ALA A 1 221 ? 21.388 -4.826 -15.249 1.00 88.31 221 ALA A C 1
ATOM 1650 O O . ALA A 1 221 ? 21.740 -4.614 -16.409 1.00 88.31 221 ALA A O 1
ATOM 1651 N N . GLY A 1 222 ? 21.202 -3.832 -14.376 1.00 87.12 222 GLY A N 1
ATOM 1652 C CA . GLY A 1 222 ? 21.331 -2.405 -14.696 1.00 87.12 222 GLY A CA 1
ATOM 1653 C C . GLY A 1 222 ? 20.273 -1.841 -15.658 1.00 87.12 222 GLY A C 1
ATOM 1654 O O . GLY A 1 222 ? 20.382 -0.672 -16.046 1.00 87.12 222 GLY A O 1
ATOM 1655 N N . GLY A 1 223 ? 19.287 -2.652 -16.052 1.00 92.25 223 GLY A N 1
ATOM 1656 C CA . GLY A 1 223 ? 18.139 -2.277 -16.872 1.00 92.25 223 GLY A CA 1
ATOM 1657 C C . GLY A 1 223 ? 17.010 -1.637 -16.063 1.00 92.25 223 GLY A C 1
ATOM 1658 O O . GLY A 1 223 ? 17.210 -1.170 -14.939 1.00 92.25 223 GLY A O 1
ATOM 1659 N N . ALA A 1 224 ? 15.806 -1.597 -16.628 1.00 93.31 224 ALA A N 1
ATOM 1660 C CA . ALA A 1 224 ? 14.614 -1.102 -15.942 1.00 93.31 224 ALA A CA 1
ATOM 1661 C C . ALA A 1 224 ? 13.346 -1.827 -16.400 1.00 93.31 224 ALA A C 1
ATOM 1663 O O . ALA A 1 224 ? 13.292 -2.364 -17.504 1.00 93.31 224 ALA A O 1
ATOM 1664 N N . ALA A 1 225 ? 12.325 -1.803 -15.551 1.00 94.75 225 ALA A N 1
ATOM 1665 C CA . ALA A 1 225 ? 10.958 -2.125 -15.923 1.00 94.75 225 ALA A CA 1
ATOM 1666 C C . ALA A 1 225 ? 10.100 -0.864 -15.832 1.00 94.75 225 ALA A C 1
ATOM 1668 O O . ALA A 1 225 ? 10.173 -0.123 -14.849 1.00 94.75 225 ALA A O 1
ATOM 1669 N N . VAL A 1 226 ? 9.276 -0.637 -16.848 1.00 95.75 226 VAL A N 1
ATOM 1670 C CA . VAL A 1 226 ? 8.311 0.458 -16.896 1.00 95.75 226 VAL A CA 1
ATOM 1671 C C . VAL A 1 226 ? 6.925 -0.156 -16.969 1.00 95.75 226 VAL A C 1
ATOM 1673 O O . VAL A 1 226 ? 6.619 -0.896 -17.898 1.00 95.75 226 VAL A O 1
ATOM 1676 N N . VAL A 1 227 ? 6.102 0.133 -15.968 1.00 95.88 227 VAL A N 1
ATOM 1677 C CA . VAL A 1 227 ? 4.705 -0.291 -15.913 1.00 95.88 227 VAL A CA 1
ATOM 1678 C C . VAL A 1 227 ? 3.833 0.929 -16.162 1.00 95.88 227 VAL A C 1
ATOM 1680 O O . VAL A 1 227 ? 3.890 1.876 -15.384 1.00 95.88 227 VAL A O 1
ATOM 1683 N N . THR A 1 228 ? 3.031 0.938 -17.221 1.00 95.12 228 THR A N 1
ATOM 1684 C CA . THR A 1 228 ? 2.147 2.064 -17.567 1.00 95.12 228 THR A CA 1
ATOM 1685 C C . THR A 1 228 ? 0.677 1.681 -17.471 1.00 95.12 228 THR A C 1
ATOM 1687 O O . THR A 1 228 ? 0.298 0.523 -17.648 1.00 95.12 228 THR A O 1
ATOM 1690 N N . TRP A 1 229 ? -0.161 2.673 -17.178 1.00 92.00 229 TRP A N 1
ATOM 1691 C CA . TRP A 1 229 ? -1.616 2.543 -17.088 1.00 92.00 229 TRP A CA 1
ATOM 1692 C C . TRP A 1 229 ? -2.282 3.263 -18.262 1.00 92.00 229 TRP A C 1
ATOM 1694 O O . TRP A 1 229 ? -1.758 4.256 -18.765 1.00 92.00 229 TRP A O 1
ATOM 1704 N N . ALA A 1 230 ? -3.465 2.796 -18.675 1.00 89.38 230 ALA A N 1
ATOM 1705 C CA . ALA A 1 230 ? -4.212 3.402 -19.785 1.00 89.38 230 ALA A CA 1
ATOM 1706 C C . ALA A 1 230 ? -4.657 4.856 -19.516 1.00 89.38 230 ALA A C 1
ATOM 1708 O O . ALA A 1 230 ? -4.877 5.629 -20.444 1.00 89.38 230 ALA A O 1
ATOM 1709 N N . SER A 1 231 ? -4.784 5.236 -18.246 1.00 90.62 231 SER A N 1
ATOM 1710 C CA . SER A 1 231 ? -5.056 6.596 -17.786 1.00 90.62 231 SER A CA 1
ATOM 1711 C C . SER A 1 231 ? -4.384 6.820 -16.431 1.00 90.62 231 SER A C 1
ATOM 1713 O O . SER A 1 231 ? -4.122 5.844 -15.721 1.00 90.62 231 SER A O 1
ATOM 1715 N N . PRO A 1 232 ? -4.118 8.078 -16.038 1.00 92.88 232 PRO A N 1
ATOM 1716 C CA . PRO A 1 232 ? -3.552 8.352 -14.729 1.00 92.88 232 PRO A CA 1
ATOM 1717 C C . PRO A 1 232 ? -4.443 7.860 -13.581 1.00 92.88 232 PRO A C 1
ATOM 1719 O O . PRO A 1 232 ? -5.667 7.963 -13.660 1.00 92.88 232 PRO A O 1
ATOM 1722 N N . ILE A 1 233 ? -3.821 7.364 -12.511 1.00 91.50 233 ILE A N 1
ATOM 1723 C CA . ILE A 1 233 ? -4.486 6.931 -11.274 1.00 91.50 233 ILE A CA 1
ATOM 1724 C C . ILE A 1 233 ? -3.812 7.568 -10.063 1.00 91.50 233 ILE A C 1
ATOM 1726 O O . ILE A 1 233 ? -2.620 7.883 -10.100 1.00 91.50 233 ILE A O 1
ATOM 1730 N N . ASP A 1 234 ? -4.566 7.726 -8.979 1.00 91.94 234 ASP A N 1
ATOM 1731 C CA . ASP A 1 234 ? -3.987 8.071 -7.685 1.00 91.94 234 ASP A CA 1
ATOM 1732 C C . ASP A 1 234 ? -3.270 6.856 -7.108 1.00 91.94 234 ASP A C 1
ATOM 1734 O O . ASP A 1 234 ? -3.888 5.827 -6.839 1.00 91.94 234 ASP A O 1
ATOM 1738 N N . VAL A 1 235 ? -1.963 6.968 -6.904 1.00 91.12 235 VAL A N 1
ATOM 1739 C CA . VAL A 1 235 ? -1.155 5.926 -6.272 1.00 91.12 235 VAL A CA 1
ATOM 1740 C C . VAL A 1 235 ? -1.121 6.151 -4.766 1.00 91.12 235 VAL A C 1
ATOM 1742 O O . VAL A 1 235 ? -0.655 7.192 -4.305 1.00 91.12 235 VAL A O 1
ATOM 1745 N N . ILE A 1 236 ? -1.593 5.156 -4.015 1.00 88.62 236 ILE A N 1
ATOM 1746 C CA . ILE A 1 236 ? -1.645 5.133 -2.545 1.00 88.62 236 ILE A CA 1
ATOM 1747 C C . ILE A 1 236 ? -0.670 4.094 -1.982 1.00 88.62 236 ILE A C 1
ATOM 1749 O O . ILE A 1 236 ? -0.011 4.332 -0.974 1.00 88.62 236 ILE A O 1
ATOM 1753 N N . GLU A 1 237 ? -0.555 2.936 -2.632 1.00 90.00 237 GLU A N 1
ATOM 1754 C CA . GLU A 1 237 ? 0.363 1.873 -2.221 1.00 90.00 237 GLU A CA 1
ATOM 1755 C C . GLU A 1 237 ? 0.932 1.160 -3.440 1.00 90.00 237 GLU A C 1
ATOM 1757 O O . GLU A 1 237 ? 0.228 0.904 -4.419 1.00 90.00 237 GLU A O 1
ATOM 1762 N N . ILE A 1 238 ? 2.205 0.797 -3.347 1.00 91.31 238 ILE A N 1
ATOM 1763 C CA . ILE A 1 238 ? 2.881 -0.102 -4.270 1.00 91.31 238 ILE A CA 1
ATOM 1764 C C . ILE A 1 238 ? 3.466 -1.246 -3.445 1.00 91.31 238 ILE A C 1
ATOM 1766 O O . ILE A 1 238 ? 4.245 -1.010 -2.523 1.00 91.31 238 ILE A O 1
ATOM 1770 N N . ALA A 1 239 ? 3.120 -2.479 -3.792 1.00 91.12 239 ALA A N 1
ATOM 1771 C CA . ALA A 1 239 ? 3.709 -3.686 -3.235 1.00 91.12 239 ALA A CA 1
ATOM 1772 C C . ALA A 1 239 ? 4.562 -4.382 -4.297 1.00 91.12 239 ALA A C 1
ATOM 1774 O O . ALA A 1 239 ? 4.090 -4.657 -5.401 1.00 91.12 239 ALA A O 1
ATOM 1775 N N . LEU A 1 240 ? 5.816 -4.673 -3.956 1.00 91.31 240 LEU A N 1
ATOM 1776 C CA . LEU A 1 240 ? 6.747 -5.426 -4.790 1.00 91.31 240 LEU A CA 1
ATOM 1777 C C . LEU A 1 240 ? 7.070 -6.752 -4.095 1.00 91.31 240 LEU A C 1
ATOM 1779 O O . LEU A 1 240 ? 7.855 -6.800 -3.142 1.00 91.31 240 LEU A O 1
ATOM 1783 N N . ALA A 1 241 ? 6.450 -7.833 -4.562 1.00 89.88 241 ALA A N 1
ATOM 1784 C CA . ALA A 1 241 ? 6.625 -9.169 -4.005 1.00 89.88 241 ALA A CA 1
ATOM 1785 C C . ALA A 1 241 ? 7.580 -10.005 -4.865 1.00 89.88 241 ALA A C 1
ATOM 1787 O O . ALA A 1 241 ? 7.527 -9.977 -6.093 1.00 89.88 241 ALA A O 1
ATOM 1788 N N . THR A 1 242 ? 8.446 -10.791 -4.225 1.00 88.25 242 THR A N 1
ATOM 1789 C CA . THR A 1 242 ? 9.318 -11.750 -4.916 1.00 88.25 242 THR A CA 1
ATOM 1790 C C . THR A 1 242 ? 9.489 -13.026 -4.101 1.00 88.25 242 THR A C 1
ATOM 1792 O O . THR A 1 242 ? 9.572 -12.998 -2.873 1.00 88.25 242 THR A O 1
ATOM 1795 N N . ARG A 1 243 ? 9.590 -14.168 -4.789 1.00 82.50 243 ARG A N 1
ATOM 1796 C CA . ARG A 1 243 ? 9.923 -15.467 -4.174 1.00 82.50 243 ARG A CA 1
ATOM 1797 C C . ARG A 1 243 ? 11.374 -15.893 -4.403 1.00 82.50 243 ARG A C 1
ATOM 1799 O O . ARG A 1 243 ? 11.872 -16.738 -3.665 1.00 82.50 243 ARG A O 1
ATOM 1806 N N . ALA A 1 244 ? 12.037 -15.310 -5.401 1.00 83.62 244 ALA A N 1
ATOM 1807 C CA . ALA A 1 244 ? 13.394 -15.667 -5.818 1.00 83.62 244 ALA A CA 1
ATOM 1808 C C . ALA A 1 244 ? 14.461 -14.683 -5.310 1.00 83.62 244 ALA A C 1
ATOM 1810 O O . ALA A 1 244 ? 15.644 -15.008 -5.320 1.00 83.62 244 ALA A O 1
ATOM 1811 N N . GLY A 1 245 ? 14.038 -13.509 -4.837 1.00 82.50 245 GLY A N 1
ATOM 1812 C CA . GLY A 1 245 ? 14.931 -12.411 -4.496 1.00 82.50 245 GLY A CA 1
ATOM 1813 C C . GLY A 1 245 ? 14.947 -11.348 -5.585 1.00 82.50 245 GLY A C 1
ATOM 1814 O O . GLY A 1 245 ? 14.904 -11.653 -6.778 1.00 82.50 245 GLY A O 1
ATOM 1815 N N . ALA A 1 246 ? 14.996 -10.092 -5.162 1.00 85.75 246 ALA A N 1
ATOM 1816 C CA . ALA A 1 246 ? 15.000 -8.946 -6.049 1.00 85.75 246 ALA A CA 1
ATOM 1817 C C . ALA A 1 246 ? 15.914 -7.842 -5.527 1.00 85.75 246 ALA A C 1
ATOM 1819 O O . ALA A 1 246 ? 16.194 -7.740 -4.329 1.00 85.75 246 ALA A O 1
ATOM 1820 N N . SER A 1 247 ? 16.361 -7.013 -6.462 1.00 82.38 247 SER A N 1
ATOM 1821 C CA . SER A 1 247 ? 17.190 -5.850 -6.210 1.00 82.38 247 SER A CA 1
ATOM 1822 C C . SER A 1 247 ? 16.665 -4.640 -6.982 1.00 82.38 247 SER A C 1
ATOM 1824 O O . SER A 1 247 ? 16.342 -4.716 -8.165 1.00 82.38 247 SER A O 1
ATOM 1826 N N . THR A 1 248 ? 16.570 -3.488 -6.336 1.00 84.38 248 THR A N 1
ATOM 1827 C CA . THR A 1 248 ? 16.224 -2.244 -7.022 1.00 84.38 248 THR A CA 1
ATOM 1828 C C . THR A 1 248 ? 17.200 -1.152 -6.662 1.00 84.38 248 THR A C 1
ATOM 1830 O O . THR A 1 248 ? 17.627 -1.027 -5.518 1.00 84.38 248 THR A O 1
ATOM 1833 N N . GLN A 1 249 ? 17.561 -0.365 -7.663 1.00 83.50 249 GLN A N 1
ATOM 1834 C CA . GLN A 1 249 ? 18.264 0.894 -7.482 1.00 83.50 249 GLN A CA 1
ATOM 1835 C C . GLN A 1 249 ? 17.269 2.050 -7.335 1.00 83.50 249 GLN A C 1
ATOM 1837 O O . GLN A 1 249 ? 17.596 3.109 -6.826 1.00 83.50 249 GLN A O 1
ATOM 1842 N N . GLY A 1 250 ? 16.017 1.893 -7.738 1.00 84.00 250 GLY A N 1
ATOM 1843 C CA . GLY A 1 250 ? 15.083 2.996 -7.600 1.00 84.00 250 GLY A CA 1
ATOM 1844 C C . GLY A 1 250 ? 13.685 2.639 -8.028 1.00 84.00 250 GLY A C 1
ATOM 1845 O O . GLY A 1 250 ? 13.467 1.764 -8.864 1.00 84.00 250 GLY A O 1
ATOM 1846 N N . LEU A 1 251 ? 12.744 3.360 -7.442 1.00 88.12 251 LEU A N 1
ATOM 1847 C CA . LEU A 1 251 ? 11.339 3.287 -7.773 1.00 88.12 251 LEU A CA 1
ATOM 1848 C C . LEU A 1 251 ? 10.825 4.709 -7.915 1.00 88.12 251 LEU A C 1
ATOM 1850 O O . LEU A 1 251 ? 10.961 5.518 -6.996 1.00 88.12 251 LEU A O 1
ATOM 1854 N N . PHE A 1 252 ? 10.240 4.998 -9.066 1.00 89.69 252 PHE A N 1
ATOM 1855 C CA . PHE A 1 252 ? 9.743 6.323 -9.397 1.00 89.69 252 PHE A CA 1
ATOM 1856 C C . PHE A 1 252 ? 8.341 6.211 -9.970 1.00 89.69 252 PHE A C 1
ATOM 1858 O O . PHE A 1 252 ? 8.000 5.231 -10.629 1.00 89.69 252 PHE A O 1
ATOM 1865 N N . LEU A 1 253 ? 7.541 7.244 -9.755 1.00 92.12 253 LEU A N 1
ATOM 1866 C CA . LEU A 1 253 ? 6.299 7.424 -10.486 1.00 92.12 253 LEU A CA 1
ATOM 1867 C C . LEU A 1 253 ? 6.591 8.122 -11.808 1.00 92.12 253 LEU A C 1
ATOM 1869 O O . LEU A 1 253 ? 7.410 9.039 -11.867 1.00 92.12 253 LEU A O 1
ATOM 1873 N N . VAL A 1 254 ? 5.895 7.706 -12.858 1.00 93.12 254 VAL A N 1
ATOM 1874 C CA . VAL A 1 254 ? 5.892 8.397 -14.146 1.00 93.12 254 VAL A CA 1
ATOM 1875 C C . VAL A 1 254 ? 4.708 9.363 -14.143 1.00 93.12 254 VAL A C 1
ATOM 1877 O O . VAL A 1 254 ? 3.568 8.924 -13.980 1.00 93.12 254 VAL A O 1
ATOM 1880 N N . LYS A 1 255 ? 4.966 10.664 -14.299 1.00 89.75 255 LYS A N 1
ATOM 1881 C CA . LYS A 1 255 ? 3.934 11.698 -14.512 1.00 89.75 255 LYS A CA 1
ATOM 1882 C C . LYS A 1 255 ? 3.616 11.824 -15.993 1.00 89.75 255 LYS A C 1
ATOM 1884 O O . LYS A 1 255 ? 4.582 11.894 -16.780 1.00 89.75 255 LYS A O 1
#